Protein AF-A0AAV4ES01-F1 (afdb_monomer_lite)

Structure (mmCIF, N/CA/C/O backbone):
data_AF-A0AAV4ES01-F1
#
_entry.id   AF-A0AAV4ES01-F1
#
loop_
_atom_site.group_PDB
_atom_site.id
_atom_site.type_symbol
_atom_site.label_atom_id
_atom_site.label_alt_id
_atom_site.label_comp_id
_atom_site.label_asym_id
_atom_site.label_entity_id
_atom_site.label_seq_id
_atom_site.pdbx_PDB_ins_code
_atom_site.Cartn_x
_atom_site.Cartn_y
_atom_site.Cartn_z
_atom_site.occupancy
_atom_site.B_iso_or_equiv
_atom_site.auth_seq_id
_atom_site.auth_comp_id
_atom_site.auth_asym_id
_atom_site.auth_atom_id
_atom_site.pdbx_PDB_model_num
ATOM 1 N N . MET A 1 1 ? -6.093 -15.079 -36.296 1.00 62.03 1 MET A N 1
ATOM 2 C CA . MET A 1 1 ? -7.408 -15.510 -35.745 1.00 62.03 1 MET A CA 1
ATOM 3 C C . MET A 1 1 ? -8.114 -16.345 -36.802 1.00 62.03 1 MET A C 1
ATOM 5 O O . MET A 1 1 ? -8.112 -15.905 -37.942 1.00 62.03 1 MET A O 1
ATOM 9 N N . LYS A 1 2 ? -8.628 -17.545 -36.483 1.00 67.31 2 LYS A N 1
ATOM 10 C CA . LYS A 1 2 ? -9.155 -18.474 -37.509 1.00 67.31 2 LYS A CA 1
ATOM 11 C C . LYS A 1 2 ? -10.416 -17.960 -38.219 1.00 67.31 2 LYS A C 1
ATOM 13 O O . LYS A 1 2 ? -10.556 -18.224 -39.405 1.00 67.31 2 LYS A O 1
ATOM 18 N N . ASP A 1 3 ? -11.219 -17.145 -37.536 1.00 82.81 3 ASP A N 1
ATOM 19 C CA . ASP A 1 3 ? -12.545 -16.735 -38.026 1.00 82.81 3 ASP A CA 1
ATOM 20 C C . ASP A 1 3 ? -12.643 -15.243 -38.384 1.00 82.81 3 ASP A C 1
ATOM 22 O O . ASP A 1 3 ? -13.728 -14.729 -38.642 1.00 82.81 3 ASP A O 1
ATOM 26 N N . LYS A 1 4 ? -11.518 -14.514 -38.385 1.00 80.69 4 LYS A N 1
ATOM 27 C CA . LYS A 1 4 ? -11.492 -13.102 -38.796 1.00 80.69 4 LYS A CA 1
ATOM 28 C C . LYS A 1 4 ? -10.985 -12.967 -40.235 1.00 80.69 4 LYS A C 1
ATOM 30 O O . LYS A 1 4 ? -10.104 -13.731 -40.631 1.00 80.69 4 LYS A O 1
ATOM 35 N N . PRO A 1 5 ? -11.479 -11.969 -40.995 1.00 77.12 5 PRO A N 1
ATOM 36 C CA . PRO A 1 5 ? -11.095 -11.764 -42.395 1.00 77.12 5 PRO A CA 1
ATOM 37 C C . PRO A 1 5 ? -9.588 -11.523 -42.580 1.00 77.12 5 PRO A C 1
ATOM 39 O O . PRO A 1 5 ? -9.037 -11.831 -43.633 1.00 77.12 5 PRO A O 1
ATOM 42 N N . LEU A 1 6 ? -8.903 -11.029 -41.544 1.00 66.44 6 LEU A N 1
ATOM 43 C CA . LEU A 1 6 ? -7.455 -10.857 -41.521 1.00 66.44 6 LEU A CA 1
ATOM 44 C C . LEU A 1 6 ? -6.824 -11.884 -40.574 1.00 66.44 6 LEU A C 1
ATOM 46 O O . LEU A 1 6 ? -7.123 -11.933 -39.377 1.00 66.44 6 LEU A O 1
ATOM 50 N N . LYS A 1 7 ? -5.936 -12.724 -41.119 1.00 70.94 7 LYS A N 1
ATOM 51 C CA . LYS A 1 7 ? -5.256 -13.784 -40.355 1.00 70.94 7 LYS A CA 1
ATOM 52 C C . LYS A 1 7 ? -4.225 -13.226 -39.367 1.00 70.94 7 LYS A C 1
ATOM 54 O O . LYS A 1 7 ? -4.039 -13.835 -38.310 1.00 70.94 7 LYS A O 1
ATOM 59 N N . TRP A 1 8 ? -3.623 -12.082 -39.691 1.00 62.19 8 TRP A N 1
ATOM 60 C CA . TRP A 1 8 ? -2.566 -11.386 -38.953 1.00 62.19 8 TRP A CA 1
ATOM 61 C C . TRP A 1 8 ? -2.948 -9.910 -38.760 1.00 62.19 8 TRP A C 1
ATOM 63 O O . TRP A 1 8 ? -3.473 -9.282 -39.676 1.00 62.19 8 TRP A O 1
ATOM 73 N N . GLY A 1 9 ? -2.735 -9.378 -37.555 1.00 70.25 9 GLY A N 1
ATOM 74 C CA . GLY A 1 9 ? -3.080 -8.005 -37.180 1.00 70.25 9 GLY A CA 1
ATOM 75 C C . GLY A 1 9 ? -2.956 -7.771 -35.672 1.00 70.25 9 GLY A C 1
ATOM 76 O O . GLY A 1 9 ? -2.872 -8.729 -34.902 1.00 70.25 9 GLY A O 1
ATOM 77 N N . ILE A 1 10 ? -2.945 -6.501 -35.262 1.00 65.81 10 ILE A N 1
ATOM 78 C CA . ILE A 1 10 ? -2.906 -6.093 -33.851 1.00 65.81 10 ILE A C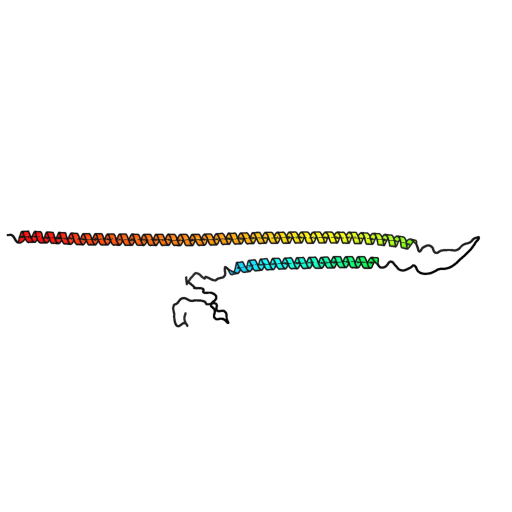A 1
ATOM 79 C C . ILE A 1 10 ? -4.288 -6.334 -33.239 1.00 65.81 10 ILE A C 1
ATOM 81 O O . ILE A 1 10 ? -5.309 -5.933 -33.803 1.00 65.81 10 ILE A O 1
ATOM 85 N N . LYS A 1 11 ? -4.333 -7.023 -32.097 1.00 69.69 11 LYS A N 1
ATOM 86 C CA . LYS A 1 11 ? -5.578 -7.265 -31.370 1.00 69.69 11 LYS A CA 1
ATOM 87 C C . LYS A 1 11 ? -5.785 -6.133 -30.370 1.00 69.69 11 LYS A C 1
ATOM 89 O O . LYS A 1 11 ? -5.078 -6.064 -29.373 1.00 69.69 11 LYS A O 1
ATOM 94 N N . LEU A 1 12 ? -6.746 -5.267 -30.665 1.00 66.81 12 LEU A N 1
ATOM 95 C CA . LEU A 1 12 ? -7.217 -4.236 -29.747 1.00 66.81 12 LEU A CA 1
ATOM 96 C C . LEU A 1 12 ? -8.379 -4.809 -28.933 1.00 66.81 12 LEU A C 1
ATOM 98 O O . LEU A 1 12 ? -9.282 -5.435 -29.501 1.00 66.81 12 LEU A O 1
ATOM 102 N N . TYR A 1 13 ? -8.323 -4.634 -27.618 1.00 64.19 13 TYR A N 1
ATOM 103 C CA . TYR A 1 13 ? -9.449 -4.886 -26.728 1.00 64.19 13 TYR A CA 1
ATOM 104 C C . TYR A 1 13 ? -10.047 -3.538 -26.353 1.00 64.19 13 TYR A C 1
ATOM 106 O O . TYR A 1 13 ? -9.329 -2.625 -25.959 1.00 64.19 13 TYR A O 1
ATOM 114 N N . GLU A 1 14 ? -11.355 -3.418 -26.537 1.00 67.44 14 GLU A N 1
ATOM 115 C CA . GLU A 1 14 ? -12.087 -2.176 -26.346 1.00 67.44 14 GLU A CA 1
ATOM 116 C C . GLU A 1 14 ? -13.116 -2.404 -25.240 1.00 67.44 14 GLU A C 1
ATOM 118 O O . GLU A 1 14 ? -14.002 -3.257 -25.362 1.00 67.44 14 GLU A O 1
ATOM 123 N N . LEU A 1 15 ? -12.966 -1.684 -24.129 1.00 65.25 15 LEU A N 1
ATOM 124 C CA . LEU A 1 15 ? -13.967 -1.641 -23.069 1.00 65.25 15 LEU A CA 1
ATOM 125 C C . LEU A 1 15 ? -15.010 -0.594 -23.454 1.00 65.25 15 LEU A C 1
ATOM 127 O O . LEU A 1 15 ? -14.849 0.602 -23.215 1.00 65.25 15 LEU A O 1
ATOM 131 N N . CYS A 1 16 ? -16.078 -1.069 -24.092 1.00 59.75 16 CYS A N 1
ATOM 132 C CA . CYS A 1 16 ? -17.230 -0.245 -24.429 1.00 59.75 16 CYS A CA 1
ATOM 133 C C . CYS A 1 16 ? -18.243 -0.253 -23.287 1.00 59.75 16 CYS A C 1
ATOM 135 O O . CYS A 1 16 ? -18.744 -1.302 -22.870 1.00 59.75 16 CYS A O 1
ATOM 137 N N . GLU A 1 17 ? -18.606 0.937 -22.820 1.00 62.41 17 GLU A N 1
ATOM 138 C CA . GLU A 1 17 ? -19.721 1.099 -21.901 1.00 62.41 17 GLU A CA 1
ATOM 139 C C . GLU A 1 17 ? -21.036 0.807 -22.649 1.00 62.41 17 GLU A C 1
ATOM 141 O O . GLU A 1 17 ? -21.348 1.422 -23.672 1.00 62.41 17 GLU A O 1
ATOM 146 N N . SER A 1 18 ? -21.809 -0.162 -22.143 1.00 66.56 18 SER A N 1
ATOM 147 C CA . SER A 1 18 ? -22.900 -0.856 -22.864 1.00 66.56 18 SER A CA 1
ATOM 148 C C . SER A 1 18 ? -24.004 0.014 -23.487 1.00 66.56 18 SER A C 1
ATOM 150 O O . SER A 1 18 ? -24.822 -0.499 -24.249 1.00 66.56 18 SER A O 1
ATOM 152 N N . LYS A 1 19 ? -24.064 1.310 -23.165 1.00 67.25 19 LYS A N 1
ATOM 153 C CA . LYS A 1 19 ? -25.119 2.227 -23.620 1.00 67.25 19 LYS A CA 1
ATOM 154 C C . LYS A 1 19 ? -24.626 3.404 -24.448 1.00 67.25 19 LYS A C 1
ATOM 156 O O . LYS A 1 19 ? -25.447 4.042 -25.097 1.00 67.25 19 LYS A O 1
ATOM 161 N N . SER A 1 20 ? -23.335 3.717 -24.414 1.00 71.38 20 SER A N 1
ATOM 162 C CA . SER A 1 20 ? -22.847 5.014 -24.886 1.00 71.38 20 SER A CA 1
ATOM 163 C C . SER A 1 20 ? -21.897 4.908 -26.081 1.00 71.38 20 SER A C 1
ATOM 165 O O . SER A 1 20 ? -21.658 5.902 -26.755 1.00 71.38 20 SER A O 1
ATOM 167 N N . SER A 1 21 ? -21.422 3.699 -26.413 1.00 62.38 21 SER A N 1
ATOM 168 C CA . SER A 1 21 ? -20.406 3.463 -27.458 1.00 62.38 21 SER A CA 1
ATOM 169 C C . SER A 1 21 ? -19.136 4.308 -27.285 1.00 62.38 21 SER A C 1
ATOM 171 O O . SER A 1 21 ? -18.322 4.379 -28.203 1.00 62.38 21 SER A O 1
ATOM 173 N N . TYR A 1 22 ? -18.954 4.954 -26.129 1.00 60.56 22 TYR A N 1
ATOM 174 C CA . TYR A 1 22 ? -17.715 5.636 -25.815 1.00 60.56 22 TYR A CA 1
ATOM 175 C C . TYR A 1 22 ? -16.684 4.600 -25.409 1.00 60.56 22 TYR A C 1
ATOM 177 O O . TYR A 1 22 ? -16.938 3.703 -24.599 1.00 60.56 22 TYR A O 1
ATOM 185 N N . VAL A 1 23 ? -15.514 4.761 -26.003 1.00 54.59 23 VAL A N 1
ATOM 186 C CA . VAL A 1 23 ? -14.342 3.9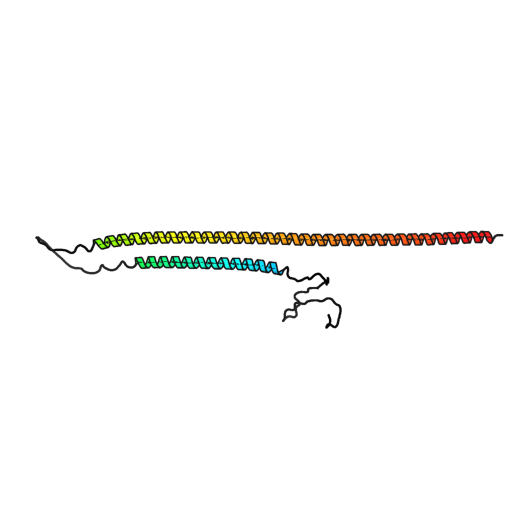65 -25.700 1.00 54.59 23 VAL A CA 1
ATOM 187 C C . VAL A 1 23 ? -13.652 4.625 -24.527 1.00 54.59 23 VAL A C 1
ATOM 189 O O . VAL A 1 23 ? -13.180 5.756 -24.639 1.00 54.59 23 VAL A O 1
ATOM 192 N N . VAL A 1 24 ? -13.664 3.947 -23.387 1.00 63.84 24 VAL A N 1
ATOM 193 C CA . VAL A 1 24 ? -13.134 4.510 -22.140 1.00 63.84 24 VAL A CA 1
ATOM 194 C C . VAL A 1 24 ? -11.625 4.297 -22.054 1.00 63.84 24 VAL A C 1
ATOM 196 O O . VAL A 1 24 ? -10.913 5.138 -21.514 1.00 63.84 24 VAL A O 1
ATOM 199 N N . GLU A 1 25 ? -11.125 3.202 -22.624 1.00 57.56 25 GLU A N 1
ATOM 200 C CA . GLU A 1 25 ? -9.730 2.806 -22.487 1.00 57.56 25 GLU A CA 1
ATOM 201 C C . GLU A 1 25 ? -9.289 1.928 -23.664 1.00 57.56 25 GLU A C 1
ATOM 203 O O . GLU A 1 25 ? -10.063 1.108 -24.168 1.00 57.56 25 GLU A O 1
ATOM 208 N N . PHE A 1 26 ? -8.041 2.116 -24.101 1.00 55.12 26 PHE A N 1
ATOM 209 C CA . PHE A 1 26 ? -7.416 1.341 -25.169 1.00 55.12 26 PHE A CA 1
ATOM 210 C C . PHE A 1 26 ? -6.205 0.600 -24.616 1.00 55.12 26 PHE A C 1
ATOM 212 O O . PHE A 1 26 ? -5.251 1.231 -24.167 1.00 55.12 26 PHE A O 1
ATOM 219 N N . GLU A 1 27 ? -6.201 -0.726 -24.737 1.00 51.53 27 GLU A N 1
ATOM 220 C CA . GLU A 1 27 ? -5.032 -1.538 -24.406 1.00 51.53 27 GLU A CA 1
ATOM 221 C C . GLU A 1 27 ? -4.499 -2.236 -25.666 1.00 51.53 27 GLU A C 1
ATOM 223 O O . GLU A 1 27 ? -5.207 -2.977 -26.360 1.00 51.53 27 GLU A O 1
ATOM 228 N N . VAL A 1 28 ? -3.233 -1.961 -25.996 1.00 54.94 28 VAL A N 1
ATOM 229 C CA . VAL A 1 28 ? -2.539 -2.532 -27.156 1.00 54.94 28 VAL A CA 1
ATOM 230 C C . VAL A 1 28 ? -1.703 -3.719 -26.686 1.00 54.94 28 VAL A C 1
ATOM 232 O O . VAL A 1 28 ? -0.653 -3.539 -26.076 1.00 54.94 28 VAL A O 1
ATOM 235 N N . MET A 1 29 ? -2.124 -4.946 -27.005 1.00 53.94 29 MET A N 1
ATOM 236 C CA . MET A 1 29 ? -1.290 -6.125 -26.747 1.00 53.94 29 MET A CA 1
ATOM 237 C C . MET A 1 29 ? -0.126 -6.188 -27.746 1.00 53.94 29 MET A C 1
ATOM 239 O O . MET A 1 29 ? -0.295 -6.626 -28.889 1.00 53.94 29 MET A O 1
ATOM 243 N N . ALA A 1 30 ? 1.070 -5.792 -27.311 1.00 55.94 30 ALA A N 1
ATOM 244 C CA . ALA A 1 30 ? 2.314 -6.138 -27.991 1.00 55.94 30 ALA A CA 1
ATOM 245 C C . ALA A 1 30 ? 2.677 -7.592 -27.639 1.00 55.94 30 ALA A C 1
ATOM 247 O O . ALA A 1 30 ? 2.928 -7.933 -26.488 1.00 55.94 30 ALA A O 1
ATOM 248 N N . HIS A 1 31 ? 2.618 -8.477 -28.631 1.00 46.91 31 HIS A N 1
ATOM 249 C CA . HIS A 1 31 ? 2.734 -9.919 -28.442 1.00 46.91 31 HIS A CA 1
ATOM 250 C C . HIS A 1 31 ? 4.211 -10.341 -28.355 1.00 46.91 31 HIS A C 1
ATOM 252 O O . HIS A 1 31 ? 4.838 -10.591 -29.381 1.00 46.91 31 HIS A O 1
ATOM 258 N N . GLU A 1 32 ? 4.754 -10.505 -27.148 1.00 54.28 32 GLU A N 1
ATOM 259 C CA . GLU A 1 32 ? 5.797 -11.514 -26.923 1.00 54.28 32 GLU A CA 1
ATOM 260 C C . GLU A 1 32 ? 5.095 -12.851 -26.628 1.00 54.28 32 GLU A C 1
ATOM 262 O O . GLU A 1 32 ? 4.261 -12.918 -25.728 1.00 54.28 32 GLU A O 1
ATOM 267 N N . PRO A 1 33 ? 5.338 -13.932 -27.393 1.00 53.38 33 PRO A N 1
ATOM 268 C CA . PRO A 1 33 ? 4.551 -15.165 -27.294 1.00 53.38 33 PRO A CA 1
ATOM 269 C C . PRO A 1 33 ? 4.728 -15.968 -25.997 1.00 53.38 33 PRO A C 1
ATOM 271 O O . PRO A 1 33 ? 4.029 -16.962 -25.831 1.00 53.38 33 PRO A O 1
ATOM 274 N N . ASN A 1 34 ? 5.593 -15.532 -25.076 1.00 56.59 34 ASN A N 1
ATOM 275 C CA . ASN A 1 34 ? 5.871 -16.232 -23.818 1.00 56.59 34 ASN A CA 1
ATOM 276 C C . ASN A 1 34 ? 5.737 -15.362 -22.558 1.00 56.59 34 ASN A C 1
ATOM 278 O O . ASN A 1 34 ? 5.958 -15.871 -21.462 1.00 56.59 34 ASN A O 1
ATOM 282 N N . VAL A 1 35 ? 5.367 -14.085 -22.681 1.00 51.66 35 VAL A N 1
ATOM 283 C CA . VAL A 1 35 ? 5.139 -13.221 -21.517 1.00 51.66 35 VAL A CA 1
ATOM 284 C C . VAL A 1 35 ? 3.635 -13.061 -21.355 1.00 51.66 35 VAL A C 1
ATOM 286 O O . VAL A 1 35 ? 2.980 -12.270 -22.030 1.00 51.66 35 VAL A O 1
ATOM 289 N N . SER A 1 36 ? 3.066 -13.913 -20.506 1.00 48.53 36 SER A N 1
ATOM 290 C CA . SER A 1 36 ? 1.678 -13.808 -20.070 1.00 48.53 36 SER A CA 1
ATOM 291 C C . SER A 1 36 ? 1.527 -12.535 -19.242 1.00 48.53 36 SER A C 1
ATOM 293 O O . SER A 1 36 ? 1.691 -12.565 -18.026 1.00 48.53 36 SER A O 1
ATOM 295 N N . ASN A 1 37 ? 1.200 -11.419 -19.893 1.00 49.78 37 ASN A N 1
ATOM 296 C CA . ASN A 1 37 ? 0.696 -10.224 -19.222 1.00 49.78 37 ASN A CA 1
ATOM 297 C C . ASN A 1 37 ? -0.740 -10.502 -18.766 1.00 49.78 37 ASN A C 1
ATOM 299 O O . ASN A 1 37 ? -1.711 -10.022 -19.346 1.00 49.78 37 ASN A O 1
ATOM 303 N N . THR A 1 38 ? -0.889 -11.361 -17.764 1.00 56.44 38 THR A N 1
ATOM 304 C CA . THR A 1 38 ? -2.113 -11.432 -16.974 1.00 56.44 38 THR A CA 1
ATOM 305 C C . THR A 1 38 ? -2.122 -10.207 -16.061 1.00 56.44 38 THR A C 1
ATOM 307 O O . THR A 1 38 ? -1.198 -10.070 -15.259 1.00 56.44 38 THR A O 1
ATOM 310 N N . PRO A 1 39 ? -3.122 -9.312 -16.151 1.00 51.53 39 PRO A N 1
ATOM 311 C CA . PRO A 1 39 ? -3.234 -8.118 -15.309 1.00 51.53 39 PRO A CA 1
ATOM 312 C C . PRO A 1 39 ? -3.666 -8.480 -13.875 1.00 51.53 39 PRO A C 1
ATOM 314 O O . PRO A 1 39 ? -4.667 -7.986 -13.358 1.00 51.53 39 PRO A O 1
ATOM 317 N N . GLU A 1 40 ? -2.946 -9.394 -13.225 1.00 52.97 40 GLU A N 1
ATOM 318 C CA . GLU A 1 40 ? -3.268 -9.865 -11.874 1.00 52.97 40 GLU A CA 1
ATOM 319 C C . GLU A 1 40 ? -2.535 -9.089 -10.770 1.00 52.97 40 GLU A C 1
ATOM 321 O O . GLU A 1 40 ? -2.988 -9.099 -9.627 1.00 52.97 40 GLU A O 1
ATOM 326 N N . GLU A 1 41 ? -1.470 -8.339 -11.073 1.00 49.75 41 GLU A N 1
ATOM 327 C CA . GLU A 1 41 ? -0.652 -7.731 -10.011 1.00 49.75 41 GLU A CA 1
ATOM 328 C C . GLU A 1 41 ? -1.176 -6.396 -9.457 1.00 49.75 41 GLU A C 1
ATOM 330 O O . GLU A 1 41 ? -0.887 -6.053 -8.309 1.00 49.75 41 GLU A O 1
ATOM 335 N N . THR A 1 42 ? -2.022 -5.655 -10.178 1.00 49.53 42 THR A N 1
ATOM 336 C CA . THR A 1 42 ? -2.595 -4.399 -9.648 1.00 49.53 42 THR A CA 1
ATOM 337 C C . THR A 1 42 ? -3.794 -4.629 -8.725 1.00 49.53 42 THR A C 1
ATOM 339 O O . THR A 1 42 ? -4.062 -3.813 -7.841 1.00 49.53 42 THR A O 1
ATOM 342 N N . LYS A 1 43 ? -4.475 -5.776 -8.835 1.00 53.47 43 LYS A N 1
ATOM 343 C CA . LYS A 1 43 ? -5.699 -6.067 -8.068 1.00 53.47 43 LYS A CA 1
ATOM 344 C C . LYS A 1 43 ? -5.442 -6.383 -6.589 1.00 53.47 43 LYS A C 1
ATOM 346 O O . LYS A 1 43 ? -6.321 -6.200 -5.747 1.00 53.47 43 LYS A O 1
ATOM 351 N N . VAL A 1 44 ? -4.230 -6.825 -6.249 1.00 55.31 44 VAL A N 1
ATOM 352 C CA . VAL A 1 44 ? -3.871 -7.229 -4.876 1.00 55.31 44 VAL A CA 1
ATOM 353 C C . VAL A 1 44 ? -3.771 -6.022 -3.933 1.00 55.31 44 VAL A C 1
ATOM 355 O O . VAL A 1 44 ? -4.093 -6.122 -2.744 1.00 55.31 44 VAL A O 1
ATOM 358 N N . ARG A 1 45 ? -3.390 -4.846 -4.448 1.00 57.22 45 ARG A N 1
ATOM 359 C CA . ARG A 1 45 ? -3.267 -3.634 -3.624 1.00 57.22 45 ARG A CA 1
ATOM 360 C C . ARG A 1 45 ? -4.607 -3.015 -3.259 1.00 57.22 45 ARG A C 1
ATOM 362 O O . ARG A 1 45 ? -4.794 -2.669 -2.095 1.00 57.22 45 ARG A O 1
ATOM 369 N N . GLU A 1 46 ? -5.563 -2.967 -4.185 1.00 63.97 46 GLU A N 1
ATOM 370 C CA . GLU A 1 46 ? -6.921 -2.519 -3.851 1.00 63.97 46 GLU A CA 1
ATOM 371 C C . GLU A 1 46 ? -7.583 -3.459 -2.841 1.00 63.97 46 GLU A C 1
ATOM 373 O O . GLU A 1 46 ? -8.167 -3.000 -1.859 1.00 63.97 46 GLU A O 1
ATOM 378 N N . GLY A 1 47 ? -7.407 -4.774 -3.010 1.00 72.25 47 GLY A N 1
ATOM 379 C CA . GLY A 1 47 ? -7.926 -5.764 -2.066 1.00 72.25 47 GLY A CA 1
ATOM 380 C C . GLY A 1 47 ? -7.392 -5.574 -0.644 1.00 72.25 47 GLY A C 1
ATOM 381 O O . GLY A 1 47 ? -8.145 -5.711 0.318 1.00 72.25 47 GLY A O 1
ATOM 382 N N . THR A 1 48 ? -6.121 -5.194 -0.501 1.00 75.38 48 THR A N 1
ATOM 383 C CA . THR A 1 48 ? -5.489 -4.999 0.813 1.00 75.38 48 THR A CA 1
ATOM 384 C C . THR A 1 48 ? -6.021 -3.749 1.510 1.00 75.38 48 THR A C 1
ATOM 386 O O . THR A 1 48 ? -6.374 -3.813 2.686 1.00 75.38 48 THR A O 1
ATOM 389 N N . VAL A 1 49 ? -6.156 -2.629 0.792 1.00 71.19 49 VAL A N 1
ATOM 390 C CA . VAL A 1 49 ? -6.721 -1.389 1.357 1.00 71.19 49 VAL A CA 1
ATOM 391 C C . VAL A 1 49 ? -8.180 -1.597 1.757 1.00 71.19 49 VAL A C 1
ATOM 393 O O . VAL A 1 49 ? -8.566 -1.230 2.866 1.00 71.19 49 VAL A O 1
ATOM 396 N N . VAL A 1 50 ? -8.980 -2.246 0.904 1.00 72.44 50 VAL A N 1
ATOM 397 C CA . VAL A 1 50 ? -10.380 -2.569 1.213 1.00 72.44 50 VAL A CA 1
ATOM 398 C C . VAL A 1 50 ? -10.467 -3.480 2.435 1.00 72.44 50 VAL A C 1
ATOM 400 O O . VAL A 1 50 ? -11.279 -3.228 3.321 1.00 72.44 50 VAL A O 1
ATOM 403 N N . LEU A 1 51 ? -9.608 -4.496 2.537 1.00 76.00 51 LEU A N 1
ATOM 404 C CA . LEU A 1 51 ? -9.596 -5.411 3.676 1.00 76.00 51 LEU A CA 1
ATOM 405 C C . LEU A 1 51 ? -9.215 -4.701 4.982 1.00 76.00 51 LEU A C 1
ATOM 407 O O . LEU A 1 51 ? -9.895 -4.889 5.989 1.00 76.00 51 LEU A O 1
ATOM 411 N N . VAL A 1 52 ? -8.200 -3.830 4.969 1.00 77.38 52 VAL A N 1
ATOM 412 C CA . VAL A 1 52 ? -7.836 -3.001 6.133 1.00 77.38 52 VAL A CA 1
ATOM 413 C C . VAL A 1 52 ? -9.003 -2.100 6.540 1.00 77.38 52 VAL A C 1
ATOM 415 O O . VAL A 1 52 ? -9.336 -2.018 7.721 1.00 77.38 52 VAL A O 1
ATOM 418 N N . LEU A 1 53 ? -9.675 -1.473 5.575 1.00 75.00 53 LEU A N 1
ATOM 419 C CA . LEU A 1 53 ? -10.805 -0.581 5.835 1.00 75.00 53 LEU A CA 1
ATOM 420 C C . LEU A 1 53 ? -12.001 -1.347 6.423 1.00 75.00 53 LEU A C 1
ATOM 422 O O . LEU A 1 53 ? -12.593 -0.903 7.406 1.00 75.00 53 LEU A O 1
ATOM 426 N N . VAL A 1 54 ? -12.302 -2.540 5.901 1.00 78.75 54 VAL A N 1
ATOM 427 C CA . VAL A 1 54 ? -13.329 -3.442 6.448 1.00 78.75 54 VAL A CA 1
ATOM 428 C C . VAL A 1 54 ? -12.995 -3.857 7.882 1.00 78.75 54 VAL A C 1
ATOM 430 O O . VAL A 1 54 ? -13.878 -3.828 8.741 1.00 78.75 54 VAL A O 1
ATOM 433 N N . ILE A 1 55 ? -11.733 -4.192 8.171 1.00 79.81 55 ILE A N 1
ATOM 434 C CA . ILE A 1 55 ? -11.290 -4.536 9.531 1.00 79.81 55 ILE A CA 1
ATOM 435 C C . ILE A 1 55 ? -11.492 -3.350 10.476 1.00 79.81 55 ILE A C 1
ATOM 437 O O . ILE A 1 55 ? -12.040 -3.528 11.564 1.00 79.81 55 ILE A O 1
ATOM 441 N N . ILE A 1 56 ? -11.113 -2.138 10.064 1.00 80.38 56 ILE A N 1
ATOM 442 C CA . ILE A 1 56 ? -11.299 -0.927 10.875 1.00 80.38 56 ILE A CA 1
ATOM 443 C C . ILE A 1 56 ? -12.785 -0.705 11.178 1.00 80.38 56 ILE A C 1
ATOM 445 O O . ILE A 1 56 ? -13.145 -0.495 12.337 1.00 80.38 56 ILE A O 1
ATOM 449 N N . VAL A 1 57 ? -13.662 -0.800 10.173 1.00 77.19 57 VAL A N 1
ATOM 450 C CA . VAL A 1 57 ? -15.115 -0.643 10.361 1.00 77.19 57 VAL A CA 1
ATOM 451 C C . VAL A 1 57 ? -15.656 -1.685 11.340 1.00 77.19 57 VAL A C 1
ATOM 453 O O . VAL A 1 57 ? -16.419 -1.338 12.240 1.00 77.19 57 VAL A O 1
ATOM 456 N N . LEU A 1 58 ? -15.233 -2.945 11.218 1.00 82.44 58 LEU A N 1
ATOM 457 C CA . LEU A 1 58 ? -15.670 -4.017 12.111 1.00 82.44 58 LEU A CA 1
ATOM 458 C C . LEU A 1 58 ? -15.239 -3.764 13.562 1.00 82.44 58 LEU A C 1
ATOM 460 O O . LEU A 1 58 ? -16.057 -3.910 14.469 1.00 82.44 58 LEU A O 1
ATOM 464 N N . VAL A 1 59 ? -13.999 -3.318 13.785 1.00 80.19 59 VAL A N 1
ATOM 465 C CA . VAL A 1 59 ? -13.508 -2.945 15.124 1.00 80.19 59 VAL A CA 1
ATOM 466 C C . VAL A 1 59 ? -14.345 -1.808 15.712 1.00 80.19 59 VAL A C 1
ATOM 468 O O . VAL A 1 59 ? -14.770 -1.897 16.862 1.00 80.19 59 VAL A O 1
ATOM 471 N N . VAL A 1 60 ? -14.650 -0.772 14.925 1.00 78.44 60 VAL A N 1
ATOM 472 C CA . VAL A 1 60 ? -15.493 0.349 15.375 1.00 78.44 60 VAL A CA 1
ATOM 473 C C . VAL A 1 60 ? -16.895 -0.128 15.759 1.00 78.44 60 VAL A C 1
ATOM 475 O O . VAL A 1 60 ? -17.402 0.262 16.810 1.00 78.44 60 VAL A O 1
ATOM 478 N N . VAL A 1 61 ? -17.516 -1.001 14.960 1.00 79.62 61 VAL A N 1
ATOM 479 C CA . VAL A 1 61 ? -18.846 -1.556 15.266 1.00 79.62 61 VAL A CA 1
ATOM 480 C C . VAL A 1 61 ? -18.829 -2.338 16.579 1.00 79.62 61 VAL A C 1
ATOM 482 O O . VAL A 1 61 ? -19.717 -2.143 17.408 1.00 79.62 61 VAL A O 1
ATOM 485 N N . VAL A 1 62 ? -17.817 -3.181 16.805 1.00 80.50 62 VAL A N 1
ATOM 486 C CA . VAL A 1 62 ? -17.684 -3.950 18.054 1.00 80.50 62 VAL A CA 1
ATOM 487 C C . VAL A 1 62 ? -17.590 -3.016 19.261 1.00 80.50 62 VAL A C 1
ATOM 489 O O . VAL A 1 62 ? -18.321 -3.207 20.230 1.00 80.50 62 VAL A O 1
ATOM 492 N N . VAL A 1 63 ? -16.772 -1.966 19.176 1.00 80.31 63 VAL A N 1
ATOM 493 C CA . VAL A 1 63 ? -16.614 -0.968 20.249 1.00 80.31 63 VAL A CA 1
ATOM 494 C C . VAL A 1 63 ? -17.942 -0.266 20.543 1.00 80.31 63 VAL A C 1
ATOM 496 O O . VAL A 1 63 ? -18.346 -0.154 21.699 1.00 80.31 63 VAL A O 1
ATOM 499 N N . VAL A 1 64 ? -18.684 0.147 19.509 1.00 78.69 64 VAL A N 1
ATOM 500 C CA . VAL A 1 64 ? -20.013 0.761 19.687 1.00 78.69 64 VAL A CA 1
ATOM 501 C C . VAL A 1 64 ? -20.969 -0.194 20.405 1.00 78.69 64 VAL A C 1
ATOM 503 O O . VAL A 1 64 ? -21.669 0.223 21.328 1.00 78.69 64 VAL A O 1
ATOM 506 N N . VAL A 1 65 ? -20.980 -1.478 20.036 1.00 81.81 65 VAL A N 1
ATOM 507 C CA . VAL A 1 65 ? -21.825 -2.489 20.693 1.00 81.81 65 VAL A CA 1
ATOM 508 C C . VAL A 1 65 ? -21.449 -2.652 22.168 1.00 81.81 65 VAL A C 1
ATOM 510 O O . VAL A 1 65 ? -22.343 -2.656 23.016 1.00 81.81 65 VAL A O 1
ATOM 513 N N . VAL A 1 66 ? -20.156 -2.729 22.500 1.00 81.31 66 VAL A N 1
ATOM 514 C CA . VAL A 1 66 ? -19.687 -2.833 23.894 1.00 81.31 66 VAL A CA 1
ATOM 515 C C . VAL A 1 66 ? -20.144 -1.624 24.710 1.00 81.31 66 VAL A C 1
ATOM 517 O O . VAL A 1 66 ? -20.721 -1.794 25.787 1.00 81.31 66 VAL A O 1
ATOM 520 N N . VAL A 1 67 ? -19.982 -0.409 24.178 1.00 80.94 67 VAL A N 1
ATOM 521 C CA . VAL A 1 67 ? -20.431 0.827 24.838 1.00 80.94 67 VAL A CA 1
ATOM 522 C C . VAL A 1 67 ? -21.943 0.813 25.081 1.00 80.94 67 VAL A C 1
ATOM 524 O O . VAL A 1 67 ? -22.390 1.150 26.178 1.00 80.94 67 VAL A O 1
ATOM 527 N N . VAL A 1 68 ? -22.749 0.380 24.107 1.00 82.06 68 VAL A N 1
ATOM 528 C CA . VAL A 1 68 ? -24.212 0.285 24.269 1.00 82.06 68 VAL A CA 1
ATOM 529 C C . VAL A 1 68 ? -24.584 -0.704 25.375 1.00 82.06 68 VAL A C 1
ATOM 531 O O . VAL A 1 68 ? -25.394 -0.371 26.242 1.00 82.06 68 VAL A O 1
ATOM 534 N N . VAL A 1 69 ? -23.976 -1.894 25.396 1.00 82.00 69 VAL A N 1
ATOM 535 C CA . VAL A 1 69 ? -24.231 -2.909 26.435 1.00 82.00 69 VAL A CA 1
ATOM 536 C C . VAL A 1 69 ? -23.892 -2.361 27.819 1.00 82.00 69 VAL A C 1
ATOM 538 O O . VAL A 1 69 ? -24.684 -2.486 28.753 1.00 82.00 69 VAL A O 1
ATOM 541 N N . VAL A 1 70 ? -22.751 -1.688 27.945 1.00 81.31 70 VAL A N 1
ATOM 542 C CA . VAL A 1 70 ? -22.319 -1.022 29.177 1.00 81.31 70 VAL A CA 1
ATOM 543 C C . VAL A 1 70 ? -23.351 0.002 29.658 1.00 81.31 70 VAL A C 1
ATOM 545 O O . VAL A 1 70 ? -23.733 -0.015 30.830 1.00 81.31 70 VAL A O 1
ATOM 548 N N . VAL A 1 71 ? -23.840 0.870 28.767 1.00 82.38 71 VAL A N 1
ATOM 549 C CA . VAL A 1 71 ? -24.854 1.881 29.109 1.00 82.38 71 VAL A CA 1
ATOM 550 C C . VAL A 1 71 ? -26.137 1.212 29.603 1.00 82.38 71 VAL A C 1
ATOM 552 O O . VAL A 1 71 ? -26.680 1.622 30.629 1.00 82.38 71 VAL A O 1
ATOM 555 N N . VAL A 1 72 ? -26.591 0.145 28.940 1.00 84.56 72 VAL A N 1
ATOM 556 C CA . VAL A 1 72 ? -27.777 -0.621 29.362 1.00 84.56 72 VAL A CA 1
ATOM 557 C C . VAL A 1 72 ? -27.594 -1.205 30.766 1.00 84.56 72 VAL A C 1
ATOM 559 O O . VAL A 1 72 ? -28.495 -1.087 31.598 1.00 84.56 72 VAL A O 1
ATOM 562 N N . VAL A 1 73 ? -26.426 -1.781 31.067 1.00 82.69 73 VAL A N 1
ATOM 563 C CA . VAL A 1 73 ? -26.114 -2.329 32.400 1.00 82.69 73 VAL A CA 1
ATOM 564 C C . VAL A 1 73 ? -26.169 -1.234 33.466 1.00 82.69 73 VAL A C 1
ATOM 566 O O . VAL A 1 73 ? -26.791 -1.426 34.511 1.00 82.69 73 VAL A O 1
ATOM 569 N N . VAL A 1 74 ? -25.579 -0.064 33.201 1.00 81.56 74 VAL A N 1
ATOM 570 C CA . VAL A 1 74 ? -25.616 1.077 34.131 1.00 81.56 74 VAL A CA 1
ATOM 571 C C . VAL A 1 74 ? -27.054 1.541 34.371 1.00 81.56 74 VAL A C 1
ATOM 573 O O . VAL A 1 74 ? -27.449 1.720 35.525 1.00 81.56 74 VAL A O 1
ATOM 576 N N . VAL A 1 75 ? -27.867 1.676 33.318 1.00 84.31 75 VAL A N 1
ATOM 577 C CA . VAL A 1 75 ? -29.284 2.061 33.437 1.00 84.31 75 VAL A CA 1
ATOM 578 C C . VAL A 1 75 ? -30.060 1.048 34.280 1.00 84.31 75 VAL A C 1
ATOM 580 O O . VAL A 1 75 ? -30.799 1.446 35.181 1.00 84.31 75 VAL A O 1
ATOM 583 N N . LEU A 1 76 ? -29.862 -0.255 34.057 1.00 84.38 76 LEU A N 1
ATOM 584 C CA . LEU A 1 76 ? -30.505 -1.304 34.855 1.00 84.38 76 LEU A CA 1
ATOM 585 C C . LEU A 1 76 ? -30.130 -1.204 36.338 1.00 84.38 76 LEU A C 1
ATOM 587 O O . LEU A 1 76 ? -31.015 -1.270 37.194 1.00 84.38 76 LEU A O 1
ATOM 591 N N . VAL A 1 77 ? -28.850 -0.984 36.654 1.00 81.00 77 VAL A N 1
ATOM 592 C CA . VAL A 1 77 ? -28.390 -0.793 38.040 1.00 81.00 77 VAL A CA 1
ATOM 593 C C . VAL A 1 77 ? -29.074 0.421 38.673 1.00 81.00 77 VAL A C 1
ATOM 595 O O . VAL A 1 77 ? -29.589 0.317 39.787 1.00 81.00 77 VAL A O 1
ATOM 598 N N . VAL A 1 78 ? -29.153 1.549 37.963 1.00 80.44 78 VAL A N 1
ATOM 599 C CA . VAL A 1 78 ? -29.828 2.762 38.456 1.00 80.44 78 VAL A CA 1
ATOM 600 C C . VAL A 1 78 ? -31.312 2.501 38.723 1.00 80.44 78 VAL A C 1
ATOM 602 O O . VAL A 1 78 ? -31.807 2.841 39.797 1.00 80.44 78 VAL A O 1
ATOM 605 N N . VAL A 1 79 ? -32.024 1.846 37.802 1.00 83.06 79 VAL A N 1
ATOM 606 C CA . VAL A 1 79 ? -33.454 1.524 37.964 1.00 83.06 79 VAL A CA 1
ATOM 607 C C . VAL A 1 79 ? -33.693 0.637 39.190 1.00 83.06 79 VAL A C 1
ATOM 609 O O . VAL A 1 79 ? -34.625 0.886 39.961 1.00 83.06 79 VAL A O 1
ATOM 612 N N . VAL A 1 80 ? -32.843 -0.371 39.410 1.00 80.56 80 VAL A N 1
ATOM 613 C CA . VAL A 1 80 ? -32.922 -1.257 40.584 1.00 80.56 80 VAL A CA 1
ATOM 614 C C . VAL A 1 80 ? -32.707 -0.474 41.881 1.00 80.56 80 VAL A C 1
ATOM 616 O O . VAL A 1 80 ? -33.448 -0.665 42.850 1.00 80.56 80 VAL A O 1
ATOM 619 N N . VAL A 1 81 ? -31.745 0.453 41.899 1.00 78.81 81 VAL A N 1
ATOM 620 C CA . VAL A 1 81 ? -31.480 1.313 43.062 1.00 78.81 81 VAL A CA 1
ATOM 621 C C . VAL A 1 81 ? -32.671 2.232 43.356 1.00 78.81 81 VAL A C 1
ATOM 623 O O . VAL A 1 81 ? -33.089 2.324 44.510 1.00 78.81 81 VAL A O 1
ATOM 626 N N . VAL A 1 82 ? -33.271 2.852 42.334 1.00 81.00 82 VAL A N 1
ATOM 627 C CA . VAL A 1 82 ? -34.403 3.789 42.493 1.00 81.00 82 VAL A CA 1
ATOM 628 C C . VAL A 1 82 ? -35.681 3.091 42.968 1.00 81.00 82 VAL A C 1
ATOM 630 O O . VAL A 1 82 ? -36.387 3.610 43.836 1.00 81.00 82 VAL A O 1
ATOM 633 N N . LYS A 1 83 ? -35.993 1.894 42.455 1.00 79.81 83 LYS A N 1
ATOM 634 C CA . LYS A 1 83 ? -37.154 1.126 42.946 1.00 79.81 83 LYS A CA 1
ATOM 635 C C . LYS A 1 83 ? -36.979 0.654 44.389 1.00 79.81 83 LYS A C 1
ATOM 637 O O . LYS A 1 83 ? -37.956 0.514 45.122 1.00 79.81 83 LYS A O 1
ATOM 642 N N . SER A 1 84 ? -35.740 0.437 44.819 1.00 72.00 84 SER A N 1
ATOM 643 C CA . SER A 1 84 ? -35.450 -0.014 46.182 1.00 72.00 84 SER A CA 1
ATOM 644 C C . SER A 1 84 ? -35.649 1.088 47.233 1.00 72.00 84 SER A C 1
ATOM 646 O O . SER A 1 84 ? -35.902 0.777 48.397 1.00 72.00 84 SER A O 1
ATOM 648 N N . SER A 1 85 ? -35.578 2.368 46.852 1.00 68.81 85 SER A N 1
ATOM 649 C CA . SER A 1 85 ? -35.728 3.515 47.763 1.00 68.81 85 SER A CA 1
ATOM 650 C C . SER A 1 85 ? -37.170 4.019 47.926 1.00 68.81 85 SER A C 1
ATOM 652 O O . SER A 1 85 ? -37.458 4.716 48.899 1.00 68.81 85 SER A O 1
ATOM 654 N N . SER A 1 86 ? -38.101 3.640 47.047 1.00 65.50 86 SER A N 1
ATOM 655 C CA . SER A 1 86 ? -39.474 4.179 47.023 1.00 65.50 86 SER A CA 1
ATOM 656 C C . SER A 1 86 ? -40.476 3.461 47.948 1.00 65.50 86 SER A C 1
ATOM 658 O O . SER A 1 86 ? -41.614 3.898 48.081 1.00 65.50 86 SER A O 1
ATOM 660 N N . SER A 1 87 ? -40.084 2.390 48.645 1.00 59.41 87 SER A N 1
ATOM 661 C CA . SER A 1 87 ? -41.007 1.529 49.412 1.00 59.41 87 SER A CA 1
ATOM 662 C C . SER A 1 87 ? -41.110 1.826 50.923 1.00 59.41 87 SER A C 1
ATOM 664 O O . SER A 1 87 ? -41.590 0.984 51.677 1.00 59.41 87 SER A O 1
ATOM 666 N N . SER A 1 88 ? -40.686 3.003 51.406 1.00 56.19 88 SER A N 1
ATOM 667 C CA . SER A 1 88 ? -40.656 3.314 52.859 1.00 56.19 88 SER A CA 1
ATOM 668 C C . SER A 1 88 ? -41.594 4.419 53.365 1.00 56.19 88 SER A C 1
ATOM 670 O O . SER A 1 88 ? -41.548 4.738 54.551 1.00 56.19 88 SER A O 1
ATOM 672 N N . SER A 1 89 ? -42.474 4.981 52.538 1.00 51.78 89 SER A N 1
ATOM 673 C CA . SER A 1 89 ? -43.397 6.049 52.954 1.00 51.78 89 SER A CA 1
ATOM 674 C C . SER A 1 89 ? -44.856 5.590 52.943 1.00 51.78 89 SER A C 1
ATOM 676 O O . SER A 1 89 ? -45.620 5.949 52.054 1.00 51.78 89 SER A O 1
ATOM 678 N N . SER A 1 90 ? -45.260 4.780 53.920 1.00 49.94 90 SER A N 1
ATOM 679 C CA . SER A 1 90 ? -46.683 4.585 54.238 1.00 49.94 90 SER A CA 1
ATOM 680 C C . SER A 1 90 ? -46.869 4.023 55.648 1.00 49.94 90 SER A C 1
ATOM 682 O O . SER A 1 90 ? -46.868 2.816 55.836 1.00 49.94 90 SER A O 1
ATOM 684 N N . SER A 1 91 ? -47.021 4.915 56.637 1.00 48.84 91 SER A N 1
ATOM 685 C CA . SER A 1 91 ? -47.930 4.736 57.790 1.00 48.84 91 SER A CA 1
ATOM 686 C C . SER A 1 91 ? -47.738 5.859 58.820 1.00 48.84 91 SER A C 1
ATOM 688 O O . SER A 1 91 ? -47.018 5.703 59.806 1.00 48.84 91 SER A O 1
ATOM 690 N N . SER A 1 92 ? -48.393 6.999 58.609 1.00 50.16 92 SER A N 1
ATOM 691 C CA . SER A 1 92 ? -48.664 7.962 59.682 1.00 50.16 92 SER A CA 1
ATOM 692 C C . SER A 1 92 ? -49.885 8.793 59.310 1.00 50.16 92 SER A C 1
ATOM 694 O O . SER A 1 92 ? -49.766 9.870 58.727 1.00 50.16 92 SER A O 1
ATOM 696 N N . SER A 1 93 ? -51.076 8.268 59.589 1.00 50.44 93 SER A N 1
ATOM 697 C CA . SER A 1 93 ? -52.320 9.040 59.523 1.00 50.44 93 SER A CA 1
ATOM 698 C C . SER A 1 93 ? -53.368 8.414 60.446 1.00 50.44 93 SER A C 1
ATOM 700 O O . SER A 1 93 ? -53.691 7.242 60.285 1.00 50.44 93 SER A O 1
ATOM 702 N N . GLY A 1 94 ? -53.890 9.216 61.379 1.00 44.47 94 GLY A N 1
ATOM 703 C CA . GLY A 1 94 ? -54.987 8.883 62.299 1.00 44.47 94 GLY A CA 1
ATOM 704 C C . GLY A 1 94 ? -54.473 8.475 63.687 1.00 44.47 94 GLY A C 1
ATOM 705 O O . GLY A 1 94 ? -53.755 7.494 63.794 1.00 44.47 94 GLY A O 1
ATOM 706 N N . SER A 1 95 ? -54.737 9.180 64.790 1.00 41.69 95 SER A N 1
ATOM 707 C CA . SER A 1 95 ? -55.956 9.931 65.095 1.00 41.69 95 SER A CA 1
ATOM 708 C C . SER A 1 95 ? -55.715 11.044 66.119 1.00 41.69 95 SER A C 1
ATOM 710 O O . SER A 1 95 ? -55.010 10.882 67.112 1.00 41.69 95 SER A O 1
ATOM 712 N N . SER A 1 96 ? -56.366 12.168 65.854 1.00 51.97 96 SER A N 1
ATOM 713 C CA . SER A 1 96 ? -56.699 13.276 66.744 1.00 51.97 96 SER A CA 1
ATOM 714 C C . SER A 1 96 ? -57.571 12.803 67.917 1.00 51.97 96 SER A C 1
ATOM 716 O O . SER A 1 96 ? -58.447 11.973 67.688 1.00 51.97 96 SER A O 1
ATOM 718 N N . SER A 1 97 ? -57.407 13.377 69.122 1.00 43.72 97 SER A N 1
ATOM 719 C CA . SER A 1 97 ? -58.453 14.123 69.871 1.00 43.72 97 SER A CA 1
ATOM 720 C C . SER A 1 97 ? -58.237 14.215 71.408 1.00 43.72 97 SER A C 1
ATOM 722 O O . SER A 1 97 ? -58.061 13.226 72.105 1.00 43.72 97 SER A O 1
ATOM 724 N N . SER A 1 98 ? -58.296 15.468 71.894 1.00 45.78 98 SER A N 1
ATOM 725 C CA . SER A 1 98 ? -58.966 15.971 73.117 1.00 45.78 98 SER A CA 1
ATOM 726 C C . SER A 1 98 ? -58.534 15.590 74.561 1.00 45.78 98 SER A C 1
ATOM 728 O O . SER A 1 98 ? -58.814 14.514 75.068 1.00 45.78 98 SER A O 1
ATOM 730 N N . SER A 1 99 ? -58.040 16.633 75.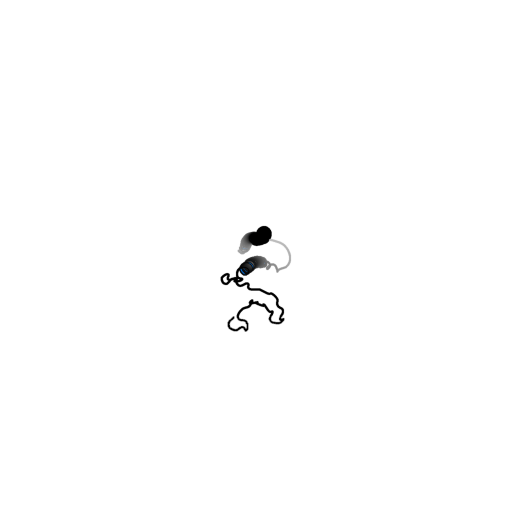257 1.00 46.84 99 SER A N 1
ATOM 731 C CA . SER A 1 99 ? -58.476 17.180 76.569 1.00 46.84 99 SER A CA 1
ATOM 732 C C . SER A 1 99 ? -58.240 16.467 77.926 1.00 46.84 99 SER A C 1
ATOM 734 O O . SER A 1 99 ? -58.811 15.431 78.230 1.00 46.84 99 SER A O 1
ATOM 736 N N . SER A 1 100 ? -57.600 17.249 78.820 1.00 47.16 100 SER A N 1
ATOM 737 C CA . SER A 1 100 ? -57.888 17.494 80.258 1.00 47.16 100 SER A CA 1
ATOM 738 C C . SER A 1 100 ? -57.533 16.497 81.390 1.00 47.16 100 SER A C 1
ATOM 740 O O . SER A 1 100 ? -58.093 15.421 81.493 1.00 47.16 100 SER A O 1
ATOM 742 N N . ARG A 1 101 ? -56.763 17.053 82.354 1.00 48.03 101 ARG A N 1
ATOM 743 C CA . ARG A 1 101 ? -56.847 16.992 83.843 1.00 48.03 101 ARG A CA 1
ATOM 744 C C . ARG A 1 101 ? -56.555 15.680 84.624 1.00 48.03 101 ARG A C 1
ATOM 746 O O . ARG A 1 101 ? -57.317 14.736 84.575 1.00 48.03 101 ARG A O 1
ATOM 753 N N . ARG A 1 102 ? -55.560 15.819 85.527 1.00 47.88 102 ARG A N 1
ATOM 754 C CA . ARG A 1 102 ? -55.465 15.409 86.960 1.00 47.88 102 ARG A CA 1
ATOM 755 C C . ARG A 1 102 ? -55.594 13.922 87.401 1.00 47.88 102 ARG A C 1
ATOM 757 O O . ARG A 1 102 ? -56.642 13.315 87.270 1.00 47.88 102 ARG A O 1
ATOM 764 N N . SER A 1 103 ? -54.563 13.518 88.166 1.00 44.66 103 SER A N 1
ATOM 765 C CA . SER A 1 103 ? -54.566 12.690 89.400 1.00 44.66 103 SER A CA 1
ATOM 766 C C . SER A 1 103 ? -54.540 11.145 89.353 1.00 44.66 103 SER A C 1
ATOM 768 O O . SER A 1 103 ? -55.501 10.503 88.964 1.00 44.66 103 SER A O 1
ATOM 770 N N . SER A 1 104 ? -53.459 10.617 89.960 1.00 46.94 104 SER A N 1
ATOM 771 C CA . SER A 1 104 ? -53.332 9.470 90.895 1.00 46.94 104 SER A CA 1
ATOM 772 C C . SER A 1 104 ? -53.664 8.007 90.520 1.00 46.94 104 SER A C 1
ATOM 774 O O . SER A 1 104 ? -54.758 7.667 90.091 1.00 46.94 104 SER A O 1
ATOM 776 N N . SER A 1 105 ? -52.709 7.159 90.949 1.00 43.78 105 SER A N 1
ATOM 777 C CA . SER A 1 105 ? -52.792 5.784 91.493 1.00 43.78 105 SER A CA 1
ATOM 778 C C . SER A 1 105 ? -52.965 4.554 90.575 1.00 43.78 105 SER A C 1
ATOM 780 O O . SER A 1 105 ? -54.037 4.273 90.063 1.00 43.78 105 SER A O 1
ATOM 782 N N . SER A 1 106 ? -51.875 3.764 90.566 1.00 45.75 106 SER A N 1
ATOM 783 C CA . SER A 1 106 ? -51.751 2.299 90.737 1.00 45.75 106 SER A CA 1
ATOM 784 C C . SER A 1 106 ? -52.352 1.282 89.746 1.00 45.75 106 SER A C 1
ATOM 786 O O . SER A 1 106 ? -53.548 1.248 89.490 1.00 45.75 106 SER A O 1
ATOM 788 N N . SER A 1 107 ? -51.490 0.285 89.474 1.00 39.09 107 SER A N 1
ATOM 789 C CA . SER A 1 107 ? -51.732 -1.144 89.161 1.00 39.09 107 SER A CA 1
ATOM 790 C C . SER A 1 107 ? -51.762 -1.595 87.691 1.00 39.09 107 SER A C 1
ATOM 792 O O . SER A 1 107 ? -52.731 -1.402 86.972 1.00 39.09 107 SER A O 1
ATOM 794 N N . SER A 1 108 ? -50.685 -2.313 87.333 1.00 44.47 108 SER A N 1
ATOM 795 C CA . SER A 1 108 ? -50.637 -3.603 86.610 1.00 44.47 108 SER A CA 1
ATOM 796 C C . SER A 1 108 ? -51.479 -3.823 85.345 1.00 44.47 108 SER A C 1
ATOM 798 O O . SER A 1 108 ? -52.677 -4.065 85.437 1.00 44.47 108 SER A O 1
ATOM 800 N N . SER A 1 109 ? -50.803 -3.942 84.191 1.00 35.53 109 SER A N 1
ATOM 801 C CA . SER A 1 109 ? -50.899 -5.062 83.216 1.00 35.53 109 SER A CA 1
ATOM 802 C C . SER A 1 109 ? -49.998 -4.766 81.996 1.00 35.53 109 SER A C 1
ATOM 804 O O . SER A 1 109 ? -50.046 -3.689 81.418 1.00 35.53 109 SER A O 1
ATOM 806 N N . SER A 1 110 ? -48.935 -5.544 81.779 1.00 38.81 110 SER A N 1
ATOM 807 C CA . SER A 1 110 ? -48.860 -6.712 80.877 1.00 38.81 110 SER A CA 1
ATOM 808 C C . SER A 1 110 ? -48.667 -6.370 79.389 1.00 38.81 110 SER A C 1
ATOM 810 O O . SER A 1 110 ? -49.613 -6.095 78.663 1.00 38.81 110 SER A O 1
ATOM 812 N N . SER A 1 111 ? -47.414 -6.539 78.947 1.00 42.78 111 SER A N 1
ATOM 813 C CA . SER A 1 111 ? -47.008 -7.141 77.661 1.00 42.78 111 SER A CA 1
ATOM 814 C C . SER A 1 111 ? -47.505 -6.532 76.340 1.00 42.78 111 SER A C 1
ATOM 816 O O . SER A 1 111 ? -48.430 -7.063 75.737 1.00 42.78 111 SER A O 1
ATOM 818 N N . SER A 1 112 ? -46.767 -5.559 75.785 1.00 41.69 112 SER A N 1
ATOM 819 C CA . SER A 1 112 ? -46.772 -5.291 74.327 1.00 41.69 112 SER A CA 1
ATOM 820 C C . SER A 1 112 ? -45.672 -4.312 73.869 1.00 41.69 112 SER A C 1
ATOM 822 O O . SER A 1 112 ? -45.957 -3.316 73.211 1.00 41.69 112 SER A O 1
ATOM 824 N N . SER A 1 113 ? -44.398 -4.573 74.191 1.00 45.69 113 SER A N 1
ATOM 825 C CA . SER A 1 113 ? -43.286 -3.646 73.855 1.00 45.69 113 SER A CA 1
ATOM 826 C C . SER A 1 113 ? -42.271 -4.195 72.842 1.00 45.69 113 SER A C 1
ATOM 828 O O . SER A 1 113 ? -41.291 -3.530 72.512 1.00 45.69 113 SER A O 1
ATOM 830 N N . SER A 1 114 ? -42.480 -5.402 72.316 1.00 51.09 114 SER A N 1
ATOM 831 C CA . SER A 1 114 ? -41.469 -6.136 71.533 1.00 51.09 114 SER A CA 1
ATOM 832 C C . SER A 1 114 ? -41.347 -5.699 70.063 1.00 51.09 114 SER A C 1
ATOM 834 O O . SER A 1 114 ? -40.496 -6.209 69.331 1.00 51.09 114 SER A O 1
ATOM 836 N N . SER A 1 115 ? -42.192 -4.774 69.601 1.00 53.53 115 SER A N 1
ATOM 837 C CA . SER A 1 115 ? -42.328 -4.442 68.174 1.00 53.53 115 SER A CA 1
ATOM 838 C C . SER A 1 115 ? -41.325 -3.389 67.678 1.00 53.53 115 SER A C 1
ATOM 840 O O . SER A 1 115 ? -41.007 -3.361 66.490 1.00 53.53 115 SER A O 1
ATOM 842 N N . SER A 1 116 ? -40.765 -2.553 68.562 1.00 57.84 116 SER A N 1
ATOM 843 C CA . SER A 1 116 ? -39.891 -1.434 68.154 1.00 57.84 116 SER A CA 1
ATOM 844 C C . SER A 1 116 ? -38.445 -1.837 67.843 1.00 57.84 116 SER A C 1
ATOM 846 O O . SER A 1 116 ? -37.812 -1.229 66.978 1.00 57.84 116 SER A O 1
ATOM 848 N N . SER A 1 117 ? -37.914 -2.891 68.469 1.00 61.91 117 SER A N 1
ATOM 849 C CA . SER A 1 117 ? -36.505 -3.286 68.295 1.00 61.91 117 SER A CA 1
ATOM 850 C C . SER A 1 117 ? -36.208 -3.886 66.913 1.00 61.91 117 SER A C 1
ATOM 852 O O . SER A 1 117 ? -35.115 -3.696 66.376 1.00 61.91 117 SER A O 1
ATOM 854 N N . LYS A 1 118 ? -37.189 -4.545 66.278 1.00 69.06 118 LYS A N 1
ATOM 855 C CA . LYS A 1 118 ? -37.028 -5.144 64.937 1.00 69.06 118 LYS A CA 1
ATOM 856 C C . LYS A 1 118 ? -36.822 -4.086 63.845 1.00 69.06 118 LYS A C 1
ATOM 858 O O . LYS A 1 118 ? -36.047 -4.301 62.914 1.00 69.06 118 LYS A O 1
ATOM 863 N N . ASN A 1 119 ? -37.433 -2.909 63.996 1.00 75.62 119 ASN A N 1
ATOM 864 C CA . ASN A 1 119 ? -37.316 -1.820 63.024 1.00 75.62 119 ASN A CA 1
ATOM 865 C C . ASN A 1 119 ? -35.917 -1.186 63.000 1.00 75.62 119 ASN A C 1
ATOM 867 O O . ASN A 1 119 ? -35.460 -0.749 61.943 1.00 75.62 119 ASN A O 1
ATOM 871 N N . ILE A 1 120 ? -35.202 -1.172 64.130 1.00 82.12 120 ILE A N 1
ATOM 872 C CA . ILE A 1 120 ? -33.836 -0.628 64.204 1.00 82.12 120 ILE A CA 1
ATOM 873 C C . ILE A 1 120 ? -32.852 -1.550 63.476 1.00 82.12 120 ILE A C 1
ATOM 875 O O . ILE A 1 120 ? -32.036 -1.077 62.682 1.00 82.12 120 ILE A O 1
ATOM 879 N N . VAL A 1 121 ? -32.960 -2.863 63.699 1.00 83.88 121 VAL A N 1
ATOM 880 C CA . VAL A 1 121 ? -32.103 -3.858 63.037 1.00 83.88 121 VAL A CA 1
ATOM 881 C C . VAL A 1 121 ? -32.329 -3.835 61.524 1.00 83.88 121 VAL A C 1
ATOM 883 O O . VAL A 1 121 ? -31.364 -3.742 60.768 1.00 83.88 121 VAL A O 1
ATOM 886 N N . LEU A 1 122 ? -33.587 -3.795 61.070 1.00 81.38 122 LEU A N 1
ATOM 887 C CA . LEU A 1 122 ? -33.911 -3.698 59.642 1.00 81.38 122 LEU A CA 1
ATOM 888 C C . LEU A 1 122 ? -33.378 -2.412 58.995 1.00 81.38 122 LEU A C 1
ATOM 890 O O . LEU A 1 122 ? -32.854 -2.471 57.883 1.00 81.38 122 LEU A O 1
ATOM 894 N N . ARG A 1 123 ? -33.447 -1.258 59.676 1.00 83.44 123 ARG A N 1
ATOM 895 C CA . ARG A 1 123 ? -32.851 -0.008 59.164 1.00 83.44 123 ARG A CA 1
ATOM 896 C C . ARG A 1 123 ? -31.336 -0.117 59.018 1.00 83.44 123 ARG A C 1
ATOM 898 O O . ARG A 1 123 ? -30.800 0.334 58.008 1.00 83.44 123 ARG A O 1
ATOM 905 N N . ARG A 1 124 ? -30.646 -0.732 59.985 1.00 87.50 124 ARG A N 1
ATOM 906 C CA . ARG A 1 124 ? -29.192 -0.940 59.893 1.00 87.50 124 ARG A CA 1
ATOM 907 C C . ARG A 1 124 ? -28.822 -1.895 58.762 1.00 87.50 124 ARG A C 1
ATOM 909 O O . ARG A 1 124 ? -27.927 -1.567 57.990 1.00 87.50 124 ARG A O 1
ATOM 916 N N . ILE A 1 125 ? -29.535 -3.012 58.613 1.00 86.31 125 ILE A N 1
ATOM 917 C CA . ILE A 1 125 ? -29.302 -3.968 57.520 1.00 86.31 125 ILE A CA 1
ATOM 918 C C . ILE A 1 125 ? -29.541 -3.300 56.162 1.00 86.31 125 ILE A C 1
ATOM 920 O O . ILE A 1 125 ? -28.681 -3.396 55.289 1.00 86.31 125 ILE A O 1
ATOM 924 N N . LYS A 1 126 ? -30.643 -2.551 55.993 1.00 83.25 126 LYS A N 1
ATOM 925 C CA . LYS A 1 126 ? -30.901 -1.786 54.759 1.00 83.25 126 LYS A CA 1
ATOM 926 C C . LYS A 1 126 ? -29.784 -0.782 54.465 1.00 83.25 126 LYS A C 1
ATOM 928 O O . LYS A 1 126 ? -29.332 -0.703 53.330 1.00 83.25 126 LYS A O 1
ATOM 933 N N . GLY A 1 127 ? -29.303 -0.054 55.474 1.00 85.56 127 GLY A N 1
ATOM 934 C CA . GLY A 1 127 ? -28.202 0.901 55.309 1.00 85.56 127 GLY A CA 1
ATOM 935 C C . GLY A 1 127 ? -26.890 0.244 54.868 1.00 85.56 127 GLY A C 1
ATOM 936 O O . GLY A 1 127 ? -26.214 0.766 53.982 1.00 85.56 127 GLY A O 1
ATOM 937 N N . ILE A 1 128 ? -26.546 -0.914 55.442 1.00 88.88 128 ILE A N 1
ATOM 938 C CA . ILE A 1 128 ? -25.370 -1.695 55.028 1.00 88.88 128 ILE A CA 1
ATOM 939 C C . ILE A 1 128 ? -25.547 -2.184 53.588 1.00 88.88 128 ILE A C 1
ATOM 941 O O . ILE A 1 128 ? -24.646 -2.007 52.776 1.00 88.88 128 ILE A O 1
ATOM 945 N N . LEU A 1 129 ? -26.719 -2.727 53.252 1.00 83.44 129 LEU A N 1
ATOM 946 C CA . LEU A 1 129 ? -27.012 -3.259 51.922 1.00 83.44 129 LEU A CA 1
ATOM 947 C C . LEU A 1 129 ? -26.908 -2.172 50.841 1.00 83.44 129 LEU A C 1
ATOM 949 O O . LEU A 1 129 ? -26.253 -2.389 49.826 1.00 83.44 129 LEU A O 1
ATOM 953 N N . VAL A 1 130 ? -27.453 -0.975 51.086 1.00 83.38 130 VAL A N 1
ATOM 954 C CA . VAL A 1 130 ? -27.319 0.170 50.166 1.00 83.38 130 VAL A CA 1
ATOM 955 C C . VAL A 1 130 ? -25.856 0.584 49.996 1.00 83.38 130 VAL A C 1
ATOM 957 O O . VAL A 1 130 ? -25.414 0.796 48.869 1.00 83.38 130 VAL A O 1
ATOM 960 N N . ARG A 1 131 ? -25.077 0.656 51.086 1.00 86.75 131 ARG A N 1
ATOM 961 C CA . ARG A 1 131 ? -23.638 0.965 51.002 1.00 86.75 131 ARG A CA 1
ATOM 962 C C . ARG A 1 131 ? -22.883 -0.082 50.188 1.00 86.75 131 ARG A C 1
ATOM 964 O O . ARG A 1 131 ? -22.074 0.289 49.344 1.00 86.75 131 ARG A O 1
ATOM 971 N N . THR A 1 132 ? -23.164 -1.366 50.398 1.00 84.56 132 THR A N 1
ATOM 972 C CA . THR A 1 132 ? -22.529 -2.449 49.640 1.00 84.56 132 THR A CA 1
ATOM 973 C C . THR A 1 132 ? -22.887 -2.376 48.157 1.00 84.56 132 THR A C 1
ATOM 975 O O . THR A 1 132 ? -21.987 -2.453 47.325 1.00 84.56 132 THR A O 1
ATOM 978 N N . ILE A 1 133 ? -24.158 -2.144 47.808 1.00 83.69 133 ILE A N 1
ATOM 979 C CA . ILE A 1 133 ? -24.581 -1.959 46.408 1.00 83.69 133 ILE A CA 1
ATOM 980 C C . ILE A 1 133 ? -23.877 -0.756 45.779 1.00 83.69 133 ILE A C 1
ATOM 982 O O . ILE A 1 133 ? -23.379 -0.862 44.664 1.00 83.69 133 ILE A O 1
ATOM 986 N N . MET A 1 134 ? -23.783 0.368 46.492 1.00 83.44 134 MET A N 1
ATOM 987 C CA . MET A 1 134 ? -23.097 1.564 46.000 1.00 83.44 134 MET A CA 1
ATOM 988 C C . MET A 1 134 ? -21.612 1.293 45.718 1.00 83.44 134 MET A C 1
ATOM 990 O O . MET A 1 134 ? -21.109 1.685 44.669 1.00 83.44 134 MET A O 1
ATOM 994 N N . ILE A 1 135 ? -20.915 0.572 46.604 1.00 86.25 135 ILE A N 1
ATOM 995 C CA . ILE A 1 135 ? -19.511 0.180 46.389 1.00 86.25 135 ILE A CA 1
ATOM 996 C C . ILE A 1 135 ? -19.381 -0.743 45.171 1.00 86.25 135 ILE A C 1
ATOM 998 O O . ILE A 1 135 ? -18.468 -0.564 44.366 1.00 86.25 135 ILE A O 1
ATOM 1002 N N . ILE A 1 136 ? -20.284 -1.717 45.016 1.00 83.25 136 ILE A N 1
ATOM 1003 C CA . ILE A 1 136 ? -20.297 -2.617 43.853 1.00 83.25 136 ILE A CA 1
ATOM 1004 C C . ILE A 1 136 ? -20.531 -1.820 42.565 1.00 83.25 136 ILE A C 1
ATOM 1006 O O . ILE A 1 136 ? -19.795 -2.011 41.601 1.00 83.25 136 ILE A O 1
ATOM 1010 N N . ALA A 1 137 ? -21.485 -0.888 42.558 1.00 81.81 137 ALA A N 1
ATOM 1011 C CA . ALA A 1 137 ? -21.763 -0.033 41.408 1.00 81.81 137 ALA A CA 1
ATOM 1012 C C . ALA A 1 137 ? -20.538 0.809 41.018 1.00 81.81 137 ALA A C 1
ATOM 1014 O O . ALA A 1 137 ? -20.170 0.839 39.848 1.00 81.81 137 ALA A O 1
ATOM 1015 N N . ILE A 1 138 ? -19.849 1.416 41.992 1.00 83.44 138 ILE A N 1
ATOM 1016 C CA . ILE A 1 138 ? -18.607 2.164 41.743 1.00 83.44 138 ILE A CA 1
ATOM 1017 C C . ILE A 1 138 ? -17.531 1.249 41.148 1.00 83.44 138 ILE A C 1
ATOM 1019 O O . ILE A 1 138 ? -16.894 1.620 40.166 1.00 83.44 138 ILE A O 1
ATOM 1023 N N . LYS A 1 139 ? -17.343 0.037 41.690 1.00 88.81 139 LYS A N 1
ATOM 1024 C CA . LYS A 1 139 ? -16.384 -0.932 41.134 1.00 88.81 139 LYS A CA 1
ATOM 1025 C C . LYS A 1 139 ? -16.721 -1.315 39.692 1.00 88.81 139 LYS A C 1
ATOM 1027 O O . LYS A 1 139 ? -15.815 -1.363 38.868 1.00 88.81 139 LYS A O 1
ATOM 1032 N N . ILE A 1 140 ? -17.997 -1.545 39.378 1.00 81.50 140 ILE A N 1
ATOM 1033 C CA . ILE A 1 140 ? -18.456 -1.844 38.012 1.00 81.50 140 ILE A CA 1
ATOM 1034 C C . ILE A 1 140 ? -18.150 -0.670 37.076 1.00 81.50 140 ILE A C 1
ATOM 1036 O O . ILE A 1 140 ? -17.595 -0.885 36.004 1.00 81.50 140 ILE A O 1
ATOM 1040 N N . ILE A 1 141 ? -18.432 0.566 37.498 1.00 81.19 141 ILE A N 1
ATOM 1041 C CA . ILE A 1 141 ? -18.120 1.773 36.718 1.00 81.19 141 ILE A CA 1
ATOM 1042 C C . ILE A 1 141 ? -16.610 1.889 36.464 1.00 81.19 141 ILE A C 1
ATOM 1044 O O . ILE A 1 141 ? -16.203 2.168 35.341 1.00 81.19 141 ILE A O 1
ATOM 1048 N N . ILE A 1 142 ? -15.768 1.632 37.470 1.00 82.88 142 ILE A N 1
ATOM 1049 C CA . ILE A 1 142 ? -14.306 1.646 37.301 1.00 82.88 142 ILE A CA 1
ATOM 1050 C C . ILE A 1 142 ? -13.863 0.583 36.289 1.00 82.88 142 ILE A C 1
ATOM 1052 O O . ILE A 1 142 ? -13.066 0.888 35.407 1.00 82.88 142 ILE A O 1
ATOM 1056 N N . ILE A 1 143 ? -14.394 -0.642 36.378 1.00 81.31 143 ILE A N 1
ATOM 1057 C CA . ILE A 1 143 ? -14.084 -1.721 35.424 1.00 81.31 143 ILE A CA 1
ATOM 1058 C C . ILE A 1 143 ? -14.478 -1.307 34.004 1.00 81.31 143 ILE A C 1
ATOM 1060 O O . ILE A 1 143 ? -13.681 -1.458 33.085 1.00 81.31 143 ILE A O 1
ATOM 1064 N N . ILE A 1 144 ? -15.667 -0.729 33.833 1.00 81.38 144 ILE A N 1
ATOM 1065 C CA . ILE A 1 144 ? -16.143 -0.204 32.549 1.00 81.38 144 ILE A CA 1
ATOM 1066 C C . ILE A 1 144 ? -15.175 0.844 31.986 1.00 81.38 144 ILE A C 1
ATOM 1068 O O . ILE A 1 144 ? -14.798 0.764 30.821 1.00 81.38 144 ILE A O 1
ATOM 1072 N N . ILE A 1 145 ? -14.748 1.811 32.805 1.00 80.69 145 ILE A N 1
ATOM 1073 C CA . ILE A 1 145 ? -13.808 2.856 32.376 1.00 80.69 145 ILE A CA 1
ATOM 1074 C C . ILE A 1 145 ? -12.478 2.232 31.938 1.00 80.69 145 ILE A C 1
ATOM 1076 O O . ILE A 1 145 ? -11.940 2.617 30.904 1.00 80.69 145 ILE A O 1
ATOM 1080 N N . ILE A 1 146 ? -11.966 1.248 32.683 1.00 83.56 146 ILE A N 1
ATOM 1081 C CA . ILE A 1 146 ? -10.737 0.528 32.322 1.00 83.56 146 ILE A CA 1
ATOM 1082 C C . ILE A 1 146 ? -10.901 -0.185 30.975 1.00 83.56 146 ILE A C 1
ATOM 1084 O O . ILE A 1 146 ? -10.012 -0.076 30.134 1.00 83.56 146 ILE A O 1
ATOM 1088 N N . VAL A 1 147 ? -12.028 -0.865 30.744 1.00 80.31 147 VAL A N 1
ATOM 1089 C CA . VAL A 1 147 ? -12.315 -1.535 29.463 1.00 80.31 147 VAL A CA 1
ATOM 1090 C C . VAL A 1 147 ? -12.316 -0.528 28.313 1.00 80.31 147 VAL A C 1
ATOM 1092 O O . VAL A 1 147 ? -11.608 -0.740 27.334 1.00 80.31 147 VAL A O 1
ATOM 1095 N N . ILE A 1 148 ? -13.010 0.604 28.463 1.00 80.50 148 ILE A N 1
ATOM 1096 C CA . ILE A 1 148 ? -13.048 1.665 27.443 1.00 80.50 148 ILE A CA 1
ATOM 1097 C C . ILE A 1 148 ? -11.639 2.210 27.158 1.00 80.50 148 ILE A C 1
ATOM 1099 O O . ILE A 1 148 ? -11.273 2.416 26.003 1.00 80.50 148 ILE A O 1
ATOM 1103 N N . ILE A 1 149 ? -10.815 2.429 28.190 1.00 82.38 149 ILE A N 1
ATOM 1104 C CA . ILE A 1 149 ? -9.429 2.892 28.012 1.00 82.38 149 ILE A CA 1
ATOM 1105 C C . ILE A 1 149 ? -8.605 1.862 27.231 1.00 82.38 149 ILE A C 1
ATOM 1107 O O . ILE A 1 149 ? -7.870 2.242 26.319 1.00 82.38 149 ILE A O 1
ATOM 1111 N N . ILE A 1 150 ? -8.727 0.575 27.564 1.00 81.19 150 ILE A N 1
ATOM 1112 C CA . ILE A 1 150 ? -8.029 -0.507 26.857 1.00 81.19 150 ILE A CA 1
ATOM 1113 C C . ILE A 1 150 ? -8.460 -0.546 25.388 1.00 81.19 150 ILE A C 1
ATOM 1115 O O . ILE A 1 150 ? -7.598 -0.605 24.513 1.00 81.19 150 ILE A O 1
ATOM 1119 N N . GLU A 1 151 ? -9.759 -0.443 25.102 1.00 82.81 151 GLU A N 1
ATOM 1120 C CA . GLU A 1 151 ? -10.266 -0.383 23.727 1.00 82.81 151 GLU A CA 1
ATOM 1121 C C . GLU A 1 151 ? -9.676 0.803 22.956 1.00 82.81 151 GLU A C 1
ATOM 1123 O O . GLU A 1 151 ? -9.169 0.623 21.850 1.00 82.81 151 GLU A O 1
ATOM 1128 N N . ILE A 1 152 ? -9.640 2.001 23.551 1.00 80.44 152 ILE A N 1
ATOM 1129 C CA . ILE A 1 152 ? -9.029 3.188 22.928 1.00 80.44 152 ILE A CA 1
ATOM 1130 C C . ILE A 1 152 ? -7.539 2.960 22.628 1.00 80.44 152 ILE A C 1
ATOM 1132 O O . ILE A 1 152 ? -7.054 3.366 21.568 1.00 80.44 152 ILE A O 1
ATOM 1136 N N . ILE A 1 153 ? -6.798 2.319 23.538 1.00 84.44 153 ILE A N 1
ATOM 1137 C CA . ILE A 1 153 ? -5.378 1.992 23.333 1.00 84.44 153 ILE A CA 1
ATOM 1138 C C . ILE A 1 153 ? -5.218 1.012 22.167 1.00 84.44 153 ILE A C 1
ATOM 1140 O O . ILE A 1 153 ? -4.379 1.246 21.297 1.00 84.44 153 ILE A O 1
ATOM 1144 N N . ILE A 1 154 ? -6.036 -0.042 22.109 1.00 82.38 154 ILE A N 1
ATOM 1145 C CA . ILE A 1 154 ? -6.011 -1.027 21.018 1.00 82.38 154 ILE A CA 1
ATOM 1146 C C . ILE A 1 154 ? -6.293 -0.344 19.677 1.00 82.38 154 ILE A C 1
ATOM 1148 O O . ILE A 1 154 ? -5.533 -0.538 18.730 1.00 82.38 154 ILE A O 1
ATOM 1152 N N . ILE A 1 155 ? -7.317 0.511 19.599 1.00 81.44 155 ILE A N 1
ATOM 1153 C CA . ILE A 1 155 ? -7.640 1.268 18.378 1.00 81.44 155 ILE A CA 1
ATOM 1154 C C . ILE A 1 155 ? -6.448 2.128 17.945 1.00 81.44 155 ILE A C 1
ATOM 1156 O O . ILE A 1 155 ? -6.080 2.114 16.772 1.00 81.44 155 ILE A O 1
ATOM 1160 N N . LYS A 1 156 ? -5.798 2.841 18.875 1.00 88.00 156 LYS A N 1
ATOM 1161 C CA . LYS A 1 156 ? -4.598 3.632 18.558 1.00 88.00 156 LYS A CA 1
ATOM 1162 C C . LYS A 1 156 ? -3.460 2.772 18.011 1.00 88.00 156 LYS A C 1
ATOM 1164 O O . LYS A 1 156 ? -2.835 3.178 17.037 1.00 88.00 156 LYS A O 1
ATOM 1169 N N . ILE A 1 157 ? -3.202 1.604 18.603 1.00 82.94 157 ILE A N 1
ATOM 1170 C CA . ILE A 1 157 ? -2.169 0.672 18.122 1.00 82.94 157 ILE A CA 1
ATOM 1171 C C . ILE A 1 157 ? -2.494 0.198 16.702 1.00 82.94 157 ILE A C 1
ATOM 1173 O O . ILE A 1 157 ? -1.612 0.215 15.848 1.00 82.94 157 ILE A O 1
ATOM 1177 N N . ILE A 1 158 ? -3.753 -0.163 16.427 1.00 82.19 158 ILE A N 1
ATOM 1178 C CA . ILE A 1 158 ? -4.199 -0.586 15.090 1.00 82.19 158 ILE A CA 1
ATOM 1179 C C . ILE A 1 158 ? -3.998 0.539 14.069 1.00 82.19 158 ILE A C 1
ATOM 1181 O O . ILE A 1 158 ? -3.476 0.284 12.987 1.00 82.19 158 ILE A O 1
ATOM 1185 N N . ILE A 1 159 ? -4.357 1.781 14.410 1.00 81.19 159 ILE A N 1
ATOM 1186 C CA . ILE A 1 159 ? -4.161 2.939 13.525 1.00 81.19 159 ILE A CA 1
ATOM 1187 C C . ILE A 1 159 ? -2.673 3.145 13.226 1.00 81.19 159 ILE A C 1
ATOM 1189 O O . ILE A 1 159 ? -2.306 3.300 12.066 1.00 81.19 159 ILE A O 1
ATOM 1193 N N . VAL A 1 160 ? -1.809 3.120 14.246 1.00 85.50 160 VAL A N 1
ATOM 1194 C CA . VAL A 1 160 ? -0.358 3.274 14.053 1.00 85.50 160 VAL A CA 1
ATOM 1195 C C . VAL A 1 160 ? 0.194 2.155 13.170 1.00 85.50 160 VAL A C 1
ATOM 1197 O O . VAL A 1 160 ? 0.941 2.440 12.240 1.00 85.50 160 VAL A O 1
ATOM 1200 N N . ALA A 1 161 ? -0.205 0.903 13.409 1.00 80.94 161 ALA A N 1
ATOM 1201 C CA . ALA A 1 161 ? 0.209 -0.228 12.584 1.00 80.94 161 ALA A CA 1
ATOM 1202 C C . ALA A 1 161 ? -0.242 -0.067 11.123 1.00 80.94 161 ALA A C 1
ATOM 1204 O O . ALA A 1 161 ? 0.556 -0.281 10.215 1.00 80.94 161 ALA A O 1
ATOM 1205 N N . ALA A 1 162 ? -1.484 0.372 10.890 1.00 81.12 162 ALA A N 1
ATOM 1206 C CA . ALA A 1 162 ? -1.989 0.636 9.546 1.00 81.12 162 ALA A CA 1
ATOM 1207 C C . ALA A 1 162 ? -1.174 1.730 8.838 1.00 81.12 162 ALA A C 1
ATOM 1209 O O . ALA A 1 162 ? -0.784 1.540 7.690 1.00 81.12 162 ALA A O 1
ATOM 1210 N N . VAL A 1 163 ? -0.852 2.829 9.533 1.00 83.50 163 VAL A N 1
ATOM 1211 C CA . VAL A 1 163 ? -0.015 3.912 8.988 1.00 83.50 163 VAL A CA 1
ATOM 1212 C C . VAL A 1 163 ? 1.382 3.403 8.621 1.00 83.50 163 VAL A C 1
ATOM 1214 O O . VAL A 1 163 ? 1.862 3.686 7.525 1.00 83.50 163 VAL A O 1
ATOM 1217 N N . VAL A 1 164 ? 2.024 2.614 9.489 1.00 85.44 164 VAL A N 1
ATOM 1218 C CA . VAL A 1 164 ? 3.347 2.027 9.203 1.00 85.44 164 VAL A CA 1
ATOM 1219 C C . VAL A 1 164 ? 3.298 1.155 7.948 1.00 85.44 164 VAL A C 1
ATOM 1221 O O . VAL A 1 164 ? 4.109 1.352 7.047 1.00 85.44 164 VAL A O 1
ATOM 1224 N N . VAL A 1 165 ? 2.305 0.266 7.838 1.00 84.69 165 VAL A N 1
ATOM 1225 C CA . VAL A 1 165 ? 2.134 -0.593 6.654 1.00 84.69 165 VAL A CA 1
ATOM 1226 C C . VAL A 1 165 ? 1.924 0.239 5.388 1.00 84.69 165 VAL A C 1
ATOM 1228 O O . VAL A 1 165 ? 2.526 -0.059 4.359 1.00 84.69 165 VAL A O 1
ATOM 1231 N N . THR A 1 166 ? 1.115 1.304 5.439 1.00 83.00 166 THR A N 1
ATOM 1232 C CA . THR A 1 166 ? 0.919 2.173 4.265 1.00 83.00 166 THR A CA 1
ATOM 1233 C C . THR A 1 166 ? 2.210 2.864 3.827 1.00 83.00 166 THR A C 1
ATOM 1235 O O . THR A 1 166 ? 2.501 2.883 2.634 1.00 83.00 166 THR A O 1
ATOM 1238 N N . VAL A 1 167 ? 3.024 3.346 4.774 1.00 89.00 167 VAL A N 1
ATOM 1239 C CA . VAL A 1 167 ? 4.316 3.984 4.473 1.00 89.00 167 VAL A CA 1
ATOM 1240 C C . VAL A 1 167 ? 5.291 2.980 3.856 1.00 89.00 167 VAL A C 1
ATOM 1242 O O . VAL A 1 167 ? 5.949 3.296 2.868 1.00 89.00 167 VAL A O 1
ATOM 1245 N N . GLU A 1 168 ? 5.369 1.757 4.385 1.00 90.19 168 GLU A N 1
ATOM 1246 C CA . GLU A 1 168 ? 6.220 0.711 3.804 1.00 90.19 168 GLU A CA 1
ATOM 1247 C C . GLU A 1 168 ? 5.811 0.375 2.363 1.00 90.19 168 GLU A C 1
ATOM 1249 O O . GLU A 1 168 ? 6.673 0.262 1.488 1.00 90.19 168 GLU A O 1
ATOM 1254 N N . ILE A 1 169 ? 4.506 0.279 2.082 1.00 86.88 169 ILE A N 1
ATOM 1255 C CA . ILE A 1 169 ? 3.998 0.034 0.725 1.00 86.88 169 ILE A CA 1
ATOM 1256 C C . ILE A 1 169 ? 4.397 1.174 -0.222 1.00 86.88 169 ILE A C 1
ATOM 1258 O O . ILE A 1 169 ? 4.870 0.897 -1.325 1.00 86.88 169 ILE A O 1
ATOM 1262 N N . GLU A 1 170 ? 4.244 2.435 0.190 1.00 89.62 170 GLU A N 1
ATOM 1263 C CA . GLU A 1 170 ? 4.649 3.598 -0.614 1.00 89.62 170 GLU A CA 1
ATOM 1264 C C . GLU A 1 170 ? 6.153 3.598 -0.920 1.00 89.62 170 GLU A C 1
ATOM 1266 O O . GLU A 1 170 ? 6.550 3.834 -2.064 1.00 89.62 170 GLU A O 1
ATOM 1271 N N . VAL A 1 171 ? 6.996 3.263 0.063 1.00 92.44 171 VAL A N 1
ATOM 1272 C CA . VAL A 1 171 ? 8.451 3.150 -0.135 1.00 92.44 171 VAL A CA 1
ATOM 1273 C C . VAL A 1 171 ? 8.780 2.059 -1.155 1.00 92.44 171 VAL A C 1
ATOM 1275 O O . VAL A 1 171 ? 9.580 2.294 -2.060 1.00 92.44 171 VAL A O 1
ATOM 1278 N N . VAL A 1 172 ? 8.142 0.887 -1.068 1.00 92.06 172 VAL A N 1
ATOM 1279 C CA . VAL A 1 172 ? 8.347 -0.201 -2.040 1.00 92.06 172 VAL A CA 1
ATOM 1280 C C . VAL A 1 172 ? 7.921 0.226 -3.446 1.00 92.06 172 VAL A C 1
ATOM 1282 O O . VAL A 1 172 ? 8.643 -0.045 -4.403 1.00 92.06 172 VAL A O 1
ATOM 1285 N N . ILE A 1 173 ? 6.787 0.925 -3.589 1.00 90.94 173 ILE A N 1
ATOM 1286 C CA . ILE A 1 173 ? 6.334 1.477 -4.880 1.00 90.94 173 ILE A CA 1
ATOM 1287 C C . ILE A 1 173 ? 7.391 2.395 -5.472 1.00 90.94 173 ILE A C 1
ATOM 1289 O O . ILE A 1 173 ? 7.765 2.230 -6.632 1.00 90.94 173 ILE A O 1
ATOM 1293 N N . LEU A 1 174 ? 7.888 3.337 -4.673 1.00 93.69 174 LEU A N 1
ATOM 1294 C CA . LEU A 1 174 ? 8.883 4.300 -5.119 1.00 93.69 174 LEU A CA 1
ATOM 1295 C C . LEU A 1 174 ? 10.162 3.599 -5.583 1.00 93.69 174 LEU A C 1
ATOM 1297 O O . LEU A 1 174 ? 10.682 3.935 -6.643 1.00 93.69 174 LEU A O 1
ATOM 1301 N N . VAL A 1 175 ? 10.641 2.597 -4.841 1.00 94.19 175 VAL A N 1
ATOM 1302 C CA . VAL A 1 175 ? 11.826 1.817 -5.232 1.00 94.19 175 VAL A CA 1
ATOM 1303 C C . VAL A 1 175 ? 11.606 1.106 -6.569 1.00 94.19 175 VAL A C 1
ATOM 1305 O O . VAL A 1 175 ? 12.476 1.183 -7.433 1.00 94.19 175 VAL A O 1
ATOM 1308 N N . VAL A 1 176 ? 10.452 0.463 -6.776 1.00 93.62 176 VAL A N 1
ATOM 1309 C CA . VAL A 1 176 ? 10.133 -0.218 -8.046 1.00 93.62 176 VAL A CA 1
ATOM 1310 C C . VAL A 1 176 ? 10.114 0.769 -9.214 1.00 93.62 176 VAL A C 1
ATOM 1312 O O . VAL A 1 176 ? 10.768 0.519 -10.225 1.00 93.62 176 VAL A O 1
ATOM 1315 N N . VAL A 1 177 ? 9.449 1.917 -9.055 1.00 93.81 177 VAL A N 1
ATOM 1316 C CA . VAL A 1 177 ? 9.397 2.967 -10.088 1.00 93.81 177 VAL A CA 1
ATOM 1317 C C . VAL A 1 177 ? 10.798 3.486 -10.414 1.00 93.81 177 VAL A C 1
ATOM 1319 O O . VAL A 1 177 ? 11.144 3.647 -11.581 1.00 93.81 177 VAL A O 1
ATOM 1322 N N . VAL A 1 178 ? 11.641 3.714 -9.402 1.00 94.31 178 VAL A N 1
ATOM 1323 C CA . VAL A 1 178 ? 13.030 4.148 -9.617 1.00 94.31 178 VAL A CA 1
ATOM 1324 C C . VAL A 1 178 ? 13.816 3.100 -10.405 1.00 94.31 178 VAL A C 1
ATOM 1326 O O . VAL A 1 178 ? 14.528 3.461 -11.341 1.00 94.31 178 VAL A O 1
ATOM 1329 N N . VAL A 1 179 ? 13.682 1.814 -10.069 1.00 96.06 179 VAL A N 1
ATOM 1330 C CA . VAL A 1 179 ? 14.355 0.727 -10.798 1.00 96.06 179 VAL A CA 1
ATOM 1331 C C . VAL A 1 179 ? 13.902 0.685 -12.256 1.00 96.06 179 VAL A C 1
ATOM 1333 O O . VAL A 1 179 ? 14.748 0.611 -13.145 1.00 96.06 179 VAL A O 1
ATOM 1336 N N . GLU A 1 180 ? 12.601 0.791 -12.522 1.00 94.56 180 GLU A N 1
ATOM 1337 C CA . GLU A 1 180 ? 12.058 0.810 -13.884 1.00 94.56 180 GLU A CA 1
ATOM 1338 C C . GLU A 1 180 ? 12.610 1.988 -14.698 1.00 94.56 180 GLU A C 1
ATOM 1340 O O . GLU A 1 180 ? 13.117 1.798 -15.806 1.00 94.56 180 GLU A O 1
ATOM 1345 N N . VAL A 1 181 ? 12.614 3.195 -14.123 1.00 94.75 181 VAL A N 1
ATOM 1346 C CA . VAL A 1 181 ? 13.190 4.387 -14.764 1.00 94.75 181 VAL A CA 1
ATOM 1347 C C . VAL A 1 181 ? 14.673 4.179 -15.074 1.00 94.75 181 VAL A C 1
ATOM 1349 O O . VAL A 1 181 ? 15.119 4.503 -16.175 1.00 94.75 181 VAL A O 1
ATOM 1352 N N . VAL A 1 182 ? 15.446 3.603 -14.148 1.00 95.75 182 VAL A N 1
ATOM 1353 C CA . VAL A 1 182 ? 16.869 3.297 -14.374 1.00 95.75 182 VAL A CA 1
ATOM 1354 C C . VAL A 1 182 ? 17.042 2.308 -15.527 1.00 95.75 182 VAL A C 1
ATOM 1356 O O . VAL A 1 182 ? 17.894 2.531 -16.387 1.00 95.75 182 VAL A O 1
ATOM 1359 N N . VAL A 1 183 ? 16.228 1.251 -15.594 1.00 96.19 183 VAL A N 1
ATOM 1360 C CA . VAL A 1 183 ? 16.267 0.275 -16.695 1.00 96.19 183 VAL A CA 1
ATOM 1361 C C . VAL A 1 183 ? 15.979 0.955 -18.032 1.00 96.19 183 VAL A C 1
ATOM 1363 O O . VAL A 1 183 ? 16.744 0.774 -18.979 1.00 96.19 183 VAL A O 1
ATOM 1366 N N . VAL A 1 184 ? 14.941 1.793 -18.109 1.00 95.44 184 VAL A N 1
ATOM 1367 C CA . VAL A 1 184 ? 14.606 2.549 -19.328 1.00 95.44 184 VAL A CA 1
ATOM 1368 C C . VAL A 1 184 ? 15.767 3.448 -19.750 1.00 95.44 184 VAL A C 1
ATOM 1370 O O . VAL A 1 184 ? 16.159 3.438 -20.917 1.00 95.44 184 VAL A O 1
ATOM 1373 N N . VAL A 1 185 ? 16.373 4.182 -18.813 1.00 96.19 185 VAL A N 1
ATOM 1374 C CA . VAL A 1 185 ? 17.533 5.043 -19.094 1.00 96.19 185 VAL A CA 1
ATOM 1375 C C . VAL A 1 185 ? 18.707 4.228 -19.640 1.00 96.19 185 VAL A C 1
ATOM 1377 O O . VAL A 1 185 ? 19.308 4.624 -20.639 1.00 96.19 185 VAL A O 1
ATOM 1380 N N . VAL A 1 186 ? 19.014 3.072 -19.046 1.00 96.81 186 VAL A N 1
ATOM 1381 C CA . VAL A 1 186 ? 20.083 2.183 -19.530 1.00 96.81 186 VAL A CA 1
ATOM 1382 C C . VAL A 1 186 ? 19.788 1.691 -20.947 1.00 96.81 186 VAL A C 1
ATOM 1384 O O . VAL A 1 186 ? 20.669 1.762 -21.803 1.00 96.81 186 VAL A O 1
ATOM 1387 N N . VAL A 1 187 ? 18.559 1.251 -21.228 1.00 96.19 187 VAL A N 1
ATOM 1388 C CA . VAL A 1 187 ? 18.150 0.802 -22.571 1.00 96.19 187 VAL A CA 1
ATOM 1389 C C . VAL A 1 187 ? 18.310 1.923 -23.599 1.00 96.19 187 VAL A C 1
ATOM 1391 O O . VAL A 1 187 ? 18.856 1.687 -24.678 1.00 96.19 187 VAL A O 1
ATOM 1394 N N . VAL A 1 188 ? 17.906 3.151 -23.263 1.00 96.81 188 VAL A N 1
ATOM 1395 C CA . VAL A 1 188 ? 18.073 4.321 -24.140 1.00 96.81 188 VAL A CA 1
ATOM 1396 C C . VAL A 1 188 ? 19.551 4.602 -24.406 1.00 96.81 188 VAL A C 1
ATOM 1398 O O . VAL A 1 188 ? 19.935 4.771 -25.563 1.00 96.81 188 VAL A O 1
ATOM 1401 N N . ILE A 1 189 ? 20.398 4.606 -23.371 1.00 97.12 189 ILE A N 1
ATOM 1402 C CA . ILE A 1 189 ? 21.846 4.826 -23.519 1.00 97.12 189 ILE A CA 1
ATOM 1403 C C . ILE A 1 189 ? 22.460 3.759 -24.428 1.00 97.12 189 ILE A C 1
ATOM 1405 O O . ILE A 1 189 ? 23.185 4.095 -25.364 1.00 97.12 189 ILE A O 1
ATOM 1409 N N . VAL A 1 190 ? 22.147 2.482 -24.197 1.00 97.44 190 VAL A N 1
ATOM 1410 C CA . VAL A 1 190 ? 22.632 1.371 -25.029 1.00 97.44 190 VAL A CA 1
ATOM 1411 C C . VAL A 1 190 ? 22.168 1.537 -26.477 1.00 97.44 190 VAL A C 1
ATOM 1413 O O . VAL A 1 190 ? 22.979 1.403 -27.393 1.00 97.44 190 VAL A O 1
ATOM 1416 N N . GLY A 1 191 ? 20.902 1.899 -26.697 1.00 97.00 191 GLY A N 1
ATOM 1417 C CA . GLY A 1 191 ? 20.363 2.185 -28.026 1.00 97.00 191 GLY A CA 1
ATOM 1418 C C . GLY A 1 191 ? 21.131 3.296 -28.747 1.00 97.00 191 GLY A C 1
ATOM 1419 O O . GLY A 1 191 ? 21.535 3.118 -29.895 1.00 97.00 191 GLY A O 1
ATOM 1420 N N . VAL A 1 192 ? 21.410 4.410 -28.063 1.00 97.00 192 VAL A N 1
ATOM 1421 C CA . VAL A 1 192 ? 22.211 5.519 -28.612 1.00 97.00 192 VAL A CA 1
ATOM 1422 C C . VAL A 1 192 ? 23.624 5.058 -28.964 1.00 97.00 192 VAL A C 1
ATOM 1424 O O . VAL A 1 192 ? 24.103 5.353 -30.058 1.00 97.00 192 VAL A O 1
ATOM 1427 N N . VAL A 1 193 ? 24.285 4.299 -28.085 1.00 97.25 193 VAL A N 1
ATOM 1428 C CA . VAL A 1 193 ? 25.633 3.765 -28.344 1.00 97.25 193 VAL A CA 1
ATOM 1429 C C . VAL A 1 193 ? 25.641 2.874 -29.586 1.00 97.25 193 VAL A C 1
ATOM 1431 O O . VAL A 1 193 ? 26.509 3.040 -30.441 1.00 97.25 193 VAL A O 1
ATOM 1434 N N . ILE A 1 194 ? 24.661 1.978 -29.734 1.00 97.25 194 ILE A N 1
ATOM 1435 C CA . ILE A 1 194 ? 24.535 1.115 -30.918 1.00 97.25 194 ILE A CA 1
ATOM 1436 C C . ILE A 1 194 ? 24.386 1.961 -32.186 1.00 97.25 194 ILE A C 1
ATOM 1438 O O . ILE A 1 194 ? 25.099 1.724 -33.161 1.00 97.25 194 ILE A O 1
ATOM 1442 N N . VAL A 1 195 ? 23.512 2.971 -32.175 1.00 97.44 195 VAL A N 1
ATOM 1443 C CA . VAL A 1 195 ? 23.318 3.871 -33.325 1.00 97.44 195 VAL A CA 1
ATOM 1444 C C . VAL A 1 195 ? 24.620 4.583 -33.688 1.00 97.44 195 VAL A C 1
ATOM 1446 O O . VAL A 1 195 ? 24.992 4.607 -34.860 1.00 97.44 195 VAL A O 1
ATOM 1449 N N . VAL A 1 196 ? 25.351 5.110 -32.703 1.00 97.81 196 VAL A N 1
ATOM 1450 C CA . VAL A 1 196 ? 26.648 5.767 -32.931 1.00 97.81 196 VAL A CA 1
ATOM 1451 C C . VAL A 1 196 ? 27.649 4.800 -33.561 1.00 97.81 196 VAL A C 1
ATOM 1453 O O . VAL A 1 196 ? 28.291 5.153 -34.548 1.00 97.81 196 VAL A O 1
ATOM 1456 N N . VAL A 1 197 ? 27.758 3.571 -33.049 1.00 97.75 197 VAL A N 1
ATOM 1457 C CA . VAL A 1 197 ? 28.651 2.546 -33.613 1.00 97.75 197 VAL A CA 1
ATOM 1458 C C . VAL A 1 197 ? 28.285 2.242 -35.065 1.00 97.75 197 VAL A C 1
ATOM 1460 O O . VAL A 1 197 ? 29.168 2.219 -35.920 1.00 97.75 197 VAL A O 1
ATOM 1463 N N . VAL A 1 198 ? 26.997 2.069 -35.372 1.00 97.69 198 VAL A N 1
ATOM 1464 C CA . VAL A 1 198 ? 26.527 1.834 -36.747 1.00 97.69 198 VAL A CA 1
ATOM 1465 C C . VAL A 1 198 ? 26.908 2.998 -37.661 1.00 97.69 198 VAL A C 1
ATOM 1467 O O . VAL A 1 198 ? 27.448 2.767 -38.741 1.00 97.69 198 VAL A O 1
ATOM 1470 N N . VAL A 1 199 ? 26.695 4.242 -37.226 1.00 97.75 199 VAL A N 1
ATOM 1471 C CA . VAL A 1 199 ? 27.076 5.435 -37.999 1.00 97.75 199 VAL A CA 1
ATOM 1472 C C . VAL A 1 199 ? 28.581 5.458 -38.263 1.00 97.75 199 VAL A C 1
ATOM 1474 O O . VAL A 1 199 ? 28.991 5.664 -39.403 1.00 97.75 199 VAL A O 1
ATOM 1477 N N . VAL A 1 200 ? 29.411 5.191 -37.251 1.00 98.00 200 VAL A N 1
ATOM 1478 C CA . VAL A 1 200 ? 30.874 5.132 -37.409 1.00 98.00 200 VAL A CA 1
ATOM 1479 C C . VAL A 1 200 ? 31.271 4.058 -38.420 1.00 98.00 200 VAL A C 1
ATOM 1481 O O . VAL A 1 200 ? 32.065 4.336 -39.315 1.00 98.00 200 VAL A O 1
ATOM 1484 N N . VAL A 1 201 ? 30.693 2.858 -38.332 1.00 98.12 201 VAL A N 1
ATOM 1485 C CA . VAL A 1 201 ? 30.964 1.769 -39.284 1.00 98.12 201 VAL A CA 1
ATOM 1486 C C . VAL A 1 201 ? 30.591 2.183 -40.706 1.00 98.12 201 VAL A C 1
ATOM 1488 O O . VAL A 1 201 ? 31.394 2.003 -41.619 1.00 98.12 201 VAL A O 1
ATOM 1491 N N . VAL A 1 202 ? 29.416 2.787 -40.905 1.00 98.00 202 VAL A N 1
ATOM 1492 C CA . VAL A 1 202 ? 28.981 3.277 -42.223 1.00 98.00 202 VAL A CA 1
ATOM 1493 C C . VAL A 1 202 ? 29.958 4.317 -42.769 1.00 98.00 202 VAL A C 1
ATOM 1495 O O . VAL A 1 202 ? 30.376 4.210 -43.920 1.00 98.00 202 VAL A O 1
ATOM 1498 N N . VAL A 1 203 ? 30.378 5.285 -41.950 1.00 98.00 203 VAL A N 1
ATOM 1499 C CA . VAL A 1 203 ? 31.360 6.306 -42.353 1.00 98.00 203 VAL A CA 1
ATOM 1500 C C . VAL A 1 203 ? 32.686 5.662 -42.757 1.00 98.00 203 VAL A C 1
ATOM 1502 O O . VAL A 1 203 ? 33.223 5.995 -43.811 1.00 98.00 203 VAL A O 1
ATOM 1505 N N . VAL A 1 204 ? 33.196 4.707 -41.974 1.00 98.12 204 VAL A N 1
ATOM 1506 C CA . VAL A 1 204 ? 34.436 3.981 -42.294 1.00 98.12 204 VAL A CA 1
ATOM 1507 C C . VAL A 1 204 ? 34.310 3.247 -43.628 1.00 98.12 204 VAL A C 1
ATOM 1509 O O . VAL A 1 204 ? 35.199 3.364 -44.470 1.00 98.12 204 VAL A O 1
ATOM 1512 N N . VAL A 1 205 ? 33.200 2.542 -43.862 1.00 98.19 205 VAL A N 1
ATOM 1513 C CA . VAL A 1 205 ? 32.947 1.845 -45.133 1.00 98.19 205 VAL A CA 1
ATOM 1514 C C . VAL A 1 205 ? 32.940 2.828 -46.303 1.00 98.19 205 VAL A C 1
ATOM 1516 O O . VAL A 1 205 ? 33.600 2.577 -47.310 1.00 98.19 205 VAL A O 1
ATOM 1519 N N . VAL A 1 206 ? 32.259 3.969 -46.169 1.00 98.12 206 VAL A N 1
ATOM 1520 C CA . VAL A 1 206 ? 32.230 5.012 -47.207 1.00 98.12 206 VAL A CA 1
ATOM 1521 C C . VAL A 1 206 ? 33.636 5.534 -47.501 1.00 98.12 206 VAL A C 1
ATOM 1523 O O . VAL A 1 206 ? 34.018 5.619 -48.666 1.00 98.12 206 VAL A O 1
ATOM 1526 N N . VAL A 1 207 ? 34.435 5.829 -46.472 1.00 98.25 207 VAL A N 1
ATOM 1527 C CA . VAL A 1 207 ? 35.823 6.290 -46.640 1.00 98.25 207 VAL A CA 1
ATOM 1528 C C . VAL A 1 207 ? 36.662 5.246 -47.377 1.00 98.25 207 VAL A C 1
ATOM 1530 O O . VAL A 1 207 ? 37.361 5.593 -48.327 1.00 98.25 207 VAL A O 1
ATOM 1533 N N . VAL A 1 208 ? 36.566 3.969 -46.998 1.00 98.25 208 VAL A N 1
ATOM 1534 C CA . VAL A 1 208 ? 37.287 2.877 -47.673 1.00 98.25 208 VAL A CA 1
ATOM 1535 C C . VAL A 1 208 ? 36.892 2.791 -49.146 1.00 98.25 208 VAL A C 1
ATOM 1537 O O . VAL A 1 208 ? 37.769 2.725 -50.006 1.00 98.25 208 VAL A O 1
ATOM 1540 N N . VAL A 1 209 ? 35.595 2.848 -49.458 1.00 98.31 209 VAL A N 1
ATOM 1541 C CA . VAL A 1 20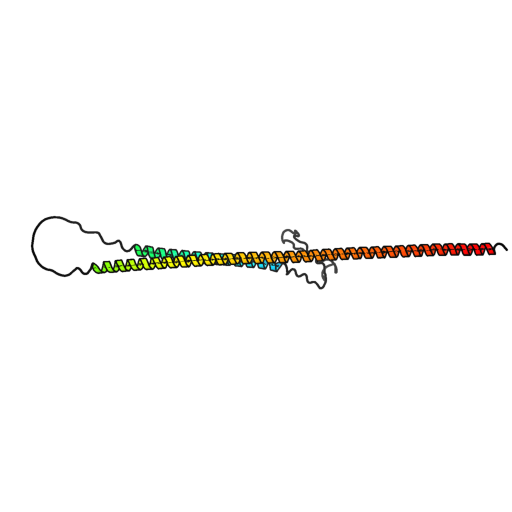9 ? 35.107 2.829 -50.846 1.00 98.31 209 VAL A CA 1
ATOM 1542 C C . VAL A 1 209 ? 35.672 4.007 -51.637 1.00 98.31 209 VAL A C 1
ATOM 1544 O O . VAL A 1 209 ? 36.180 3.808 -52.738 1.00 98.31 209 VAL A O 1
ATOM 1547 N N . VAL A 1 210 ? 35.649 5.219 -51.077 1.00 98.31 210 VAL A N 1
ATOM 1548 C CA . VAL A 1 210 ? 36.216 6.411 -51.728 1.00 98.31 210 VAL A CA 1
ATOM 1549 C C . VAL A 1 210 ? 37.709 6.228 -52.001 1.00 98.31 210 VAL A C 1
ATOM 1551 O O . VAL A 1 210 ? 38.154 6.485 -53.117 1.00 98.31 210 VAL A O 1
ATOM 1554 N N . VAL A 1 211 ? 38.480 5.735 -51.029 1.00 98.31 211 VAL A N 1
ATOM 1555 C CA . VAL A 1 211 ? 39.921 5.478 -51.195 1.00 98.31 211 VAL A CA 1
ATOM 1556 C C . VAL A 1 211 ? 40.178 4.455 -52.304 1.00 98.31 211 VAL A C 1
ATOM 1558 O O . VAL A 1 211 ? 41.042 4.682 -53.150 1.00 98.31 211 VAL A O 1
ATOM 1561 N N . VAL A 1 212 ? 39.409 3.364 -52.350 1.00 98.38 212 VAL A N 1
ATOM 1562 C CA . VAL A 1 212 ? 39.522 2.343 -53.405 1.00 98.38 212 VAL A CA 1
ATOM 1563 C C . VAL A 1 212 ? 39.201 2.936 -54.776 1.00 98.38 212 VAL A C 1
ATOM 1565 O O . VAL A 1 212 ? 39.965 2.736 -55.717 1.00 98.38 212 VAL A O 1
ATOM 1568 N N . VAL A 1 213 ? 38.118 3.709 -54.898 1.00 98.38 213 VAL A N 1
ATOM 1569 C CA . VAL A 1 213 ? 37.746 4.372 -56.159 1.00 98.38 213 VAL A CA 1
ATOM 1570 C C . VAL A 1 213 ? 38.851 5.319 -56.620 1.00 98.38 213 VAL A C 1
ATOM 1572 O O . VAL A 1 213 ? 39.260 5.263 -57.779 1.00 98.38 213 VAL A O 1
ATOM 1575 N N . VAL A 1 214 ? 39.386 6.148 -55.721 1.00 98.25 214 VAL A N 1
ATOM 1576 C CA . VAL A 1 214 ? 40.498 7.059 -56.030 1.00 98.25 214 VAL A CA 1
ATOM 1577 C C . VAL A 1 214 ? 41.732 6.277 -56.483 1.00 98.25 214 VAL A C 1
ATOM 1579 O O . VAL A 1 214 ? 42.332 6.629 -57.498 1.00 98.25 214 VAL A O 1
ATOM 1582 N N . ALA A 1 215 ? 42.086 5.187 -55.801 1.00 98.00 215 ALA A N 1
ATOM 1583 C CA . ALA A 1 215 ? 43.212 4.337 -56.184 1.00 98.00 215 ALA A CA 1
ATOM 1584 C C . ALA A 1 215 ? 43.023 3.708 -57.578 1.00 98.00 215 ALA A C 1
ATOM 1586 O O . ALA A 1 215 ? 43.955 3.705 -58.386 1.00 98.00 215 ALA A O 1
ATOM 1587 N N . VAL A 1 216 ? 41.818 3.233 -57.909 1.00 98.12 216 VAL A N 1
ATOM 1588 C CA . VAL A 1 216 ? 41.489 2.688 -59.240 1.00 98.12 216 VAL A CA 1
ATOM 1589 C C . VAL A 1 216 ? 41.575 3.771 -60.322 1.00 98.12 216 VAL A C 1
ATOM 1591 O O . VAL A 1 216 ? 42.157 3.553 -61.385 1.00 98.12 216 VAL A O 1
ATOM 1594 N N . VAL A 1 217 ? 41.055 4.971 -60.063 1.00 98.06 217 VAL A N 1
ATOM 1595 C CA . VAL A 1 217 ? 41.140 6.095 -61.013 1.00 98.06 217 VAL A CA 1
ATOM 1596 C C . VAL A 1 217 ? 42.593 6.520 -61.239 1.00 98.06 217 VAL A C 1
ATOM 1598 O O . VAL A 1 217 ? 43.003 6.750 -62.376 1.00 98.06 217 VAL A O 1
ATOM 1601 N N . LEU A 1 218 ? 43.404 6.593 -60.183 1.00 97.81 218 LEU A N 1
ATOM 1602 C CA . LEU A 1 218 ? 44.820 6.946 -60.303 1.00 97.81 218 LEU A CA 1
ATOM 1603 C C . LEU A 1 218 ? 45.608 5.882 -61.074 1.00 97.81 218 LEU A C 1
ATOM 1605 O O . LEU A 1 218 ? 46.338 6.218 -62.005 1.00 97.81 218 LEU A O 1
ATOM 1609 N N . THR A 1 219 ? 45.435 4.603 -60.737 1.00 97.81 219 THR A N 1
ATOM 1610 C CA . THR A 1 219 ? 46.131 3.497 -61.417 1.00 97.81 219 THR A CA 1
ATOM 1611 C C . THR A 1 219 ? 45.751 3.396 -62.894 1.00 97.81 219 THR A C 1
ATOM 1613 O O . THR A 1 219 ? 46.635 3.238 -63.734 1.00 97.81 219 THR A O 1
ATOM 1616 N N . THR A 1 220 ? 44.474 3.579 -63.245 1.00 97.94 220 THR A N 1
ATOM 1617 C CA . THR A 1 220 ? 44.025 3.603 -64.651 1.00 97.94 220 THR A CA 1
ATOM 1618 C C . THR A 1 220 ? 44.591 4.791 -65.434 1.00 97.94 220 THR A C 1
ATOM 1620 O O . THR A 1 220 ? 45.005 4.623 -66.584 1.00 97.94 220 THR A O 1
ATOM 1623 N N . ARG A 1 221 ? 44.686 5.985 -64.829 1.00 98.12 221 ARG A N 1
ATOM 1624 C CA . ARG A 1 221 ? 45.329 7.157 -65.455 1.00 98.12 221 ARG A CA 1
ATOM 1625 C C . ARG A 1 221 ? 46.822 6.940 -65.681 1.00 98.12 221 ARG A C 1
ATOM 1627 O O . ARG A 1 221 ? 47.297 7.204 -66.783 1.00 98.12 221 ARG A O 1
ATOM 1634 N N . ILE A 1 222 ? 47.540 6.427 -64.681 1.00 97.94 222 ILE A N 1
ATOM 1635 C CA . ILE A 1 222 ? 48.973 6.110 -64.790 1.00 97.94 222 ILE A CA 1
ATOM 1636 C C . ILE A 1 222 ? 49.207 5.060 -65.882 1.00 97.94 222 ILE A C 1
ATOM 1638 O O . ILE A 1 222 ? 50.067 5.257 -66.736 1.00 97.94 222 ILE A O 1
ATOM 1642 N N . ALA A 1 223 ? 48.412 3.987 -65.915 1.00 97.69 223 ALA A N 1
ATOM 1643 C CA . ALA A 1 223 ? 48.513 2.956 -66.947 1.00 97.69 223 ALA A CA 1
ATOM 1644 C C . ALA A 1 223 ? 48.295 3.524 -68.361 1.00 97.69 223 ALA A C 1
ATOM 1646 O O . ALA A 1 223 ? 49.067 3.225 -69.269 1.00 97.69 223 ALA A O 1
ATOM 1647 N N . CYS A 1 224 ? 47.293 4.391 -68.545 1.00 97.06 224 CYS A N 1
ATOM 1648 C CA . CYS A 1 224 ? 47.032 5.055 -69.824 1.00 97.06 224 CYS A CA 1
ATOM 1649 C C . CYS A 1 224 ? 48.208 5.945 -70.266 1.00 97.06 224 CYS A C 1
ATOM 1651 O O . CYS A 1 224 ? 48.624 5.881 -71.422 1.00 97.06 224 CYS A O 1
ATOM 1653 N N . LEU A 1 225 ? 48.800 6.715 -69.343 1.00 96.75 225 LEU A N 1
ATOM 1654 C CA . LEU A 1 225 ? 49.989 7.529 -69.625 1.00 96.75 225 LEU A CA 1
ATOM 1655 C C . LEU A 1 225 ? 51.196 6.671 -70.025 1.00 96.75 225 LEU A C 1
ATOM 1657 O O . LEU A 1 225 ? 51.884 7.009 -70.983 1.00 96.75 225 LEU A O 1
ATOM 1661 N N . ILE A 1 226 ? 51.432 5.548 -69.340 1.00 97.38 226 ILE A N 1
ATOM 1662 C CA . ILE A 1 226 ? 52.514 4.613 -69.686 1.00 97.38 226 ILE A CA 1
ATOM 1663 C C . ILE A 1 226 ? 52.310 4.049 -71.098 1.00 97.38 226 ILE A C 1
ATOM 1665 O O . ILE A 1 226 ? 53.248 4.055 -71.893 1.00 97.38 226 ILE A O 1
ATOM 1669 N N . ILE A 1 227 ? 51.092 3.608 -71.435 1.00 97.19 227 ILE A N 1
ATOM 1670 C CA . ILE A 1 227 ? 50.763 3.083 -72.771 1.00 97.19 227 ILE A CA 1
ATO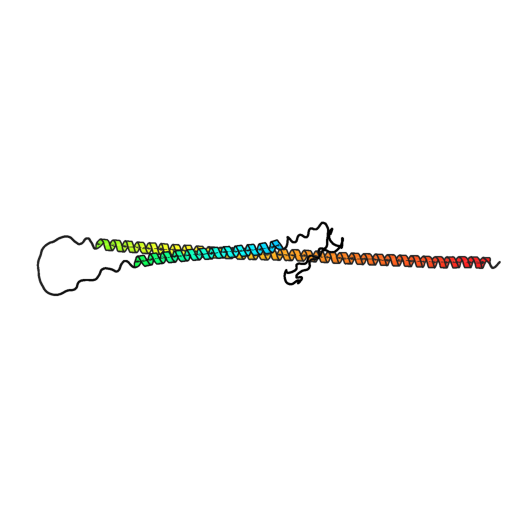M 1671 C C . ILE A 1 227 ? 50.992 4.149 -73.851 1.00 97.19 227 ILE A C 1
ATOM 1673 O O . ILE A 1 227 ? 51.609 3.853 -74.873 1.00 97.19 227 ILE A O 1
ATOM 1677 N N . LEU A 1 228 ? 50.548 5.390 -73.620 1.00 95.88 228 LEU A N 1
ATOM 1678 C CA . LEU A 1 228 ? 50.770 6.504 -74.547 1.00 95.88 228 LEU A CA 1
ATOM 1679 C C . LEU A 1 228 ? 52.261 6.805 -74.738 1.00 95.88 228 LEU A C 1
ATOM 1681 O O . LEU A 1 228 ? 52.698 6.967 -75.874 1.00 95.88 228 LEU A O 1
ATOM 1685 N N . CYS A 1 229 ? 53.055 6.816 -73.664 1.00 94.50 229 CYS A N 1
ATOM 1686 C CA . CYS A 1 229 ? 54.506 6.999 -73.750 1.00 94.50 229 CYS A CA 1
ATOM 1687 C C . CYS A 1 229 ? 55.181 5.895 -74.575 1.00 94.50 229 CYS A C 1
ATOM 1689 O O . CYS A 1 229 ? 55.996 6.197 -75.444 1.00 94.50 229 CYS A O 1
ATOM 1691 N N . ILE A 1 230 ? 54.825 4.626 -74.340 1.00 95.81 230 ILE A N 1
ATOM 1692 C CA . ILE A 1 230 ? 55.350 3.489 -75.116 1.00 95.81 230 ILE A CA 1
ATOM 1693 C C . ILE A 1 230 ? 54.995 3.650 -76.599 1.00 95.81 230 ILE A C 1
ATOM 1695 O O . ILE A 1 230 ? 55.849 3.464 -77.465 1.00 95.81 230 ILE A O 1
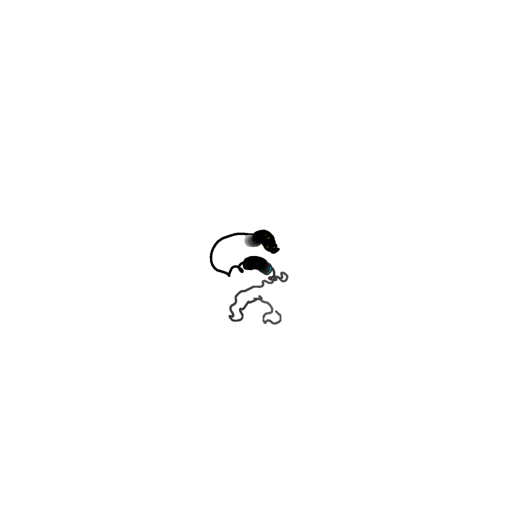ATOM 1699 N N . TYR A 1 231 ? 53.753 4.036 -76.899 1.00 95.25 231 TYR A N 1
ATOM 1700 C CA . TYR A 1 231 ? 53.293 4.242 -78.271 1.00 95.25 231 TYR A CA 1
ATOM 1701 C C . TYR A 1 231 ? 54.033 5.396 -78.963 1.00 95.25 231 TYR A C 1
ATOM 1703 O O . TYR A 1 231 ? 54.474 5.239 -80.099 1.00 95.25 231 TYR A O 1
ATOM 1711 N N . SER A 1 232 ? 54.241 6.524 -78.274 1.00 94.56 232 SER A N 1
ATOM 1712 C CA . SER A 1 232 ? 55.017 7.660 -78.792 1.00 94.56 232 SER A CA 1
ATOM 1713 C C . SER A 1 232 ? 56.471 7.302 -79.103 1.00 94.56 232 SER A C 1
ATOM 1715 O O . SER A 1 232 ? 56.995 7.780 -80.104 1.00 94.56 232 SER A O 1
ATOM 1717 N N . ILE A 1 233 ? 57.112 6.454 -78.291 1.00 94.00 233 ILE A N 1
ATOM 1718 C CA . ILE A 1 233 ? 58.478 5.970 -78.560 1.00 94.00 233 ILE A CA 1
ATOM 1719 C C . ILE A 1 233 ? 58.500 5.086 -79.815 1.00 94.00 233 ILE A C 1
ATOM 1721 O O . ILE A 1 233 ? 59.423 5.183 -80.616 1.00 94.00 233 ILE A O 1
ATOM 1725 N N . HIS A 1 234 ? 57.486 4.240 -80.014 1.00 93.06 234 HIS A N 1
ATOM 1726 C CA . HIS A 1 234 ? 57.463 3.303 -81.138 1.00 93.06 234 HIS A CA 1
ATOM 1727 C C . HIS A 1 234 ? 57.106 3.960 -82.484 1.00 93.06 234 HIS A C 1
ATOM 1729 O O . HIS A 1 234 ? 57.559 3.490 -83.528 1.00 93.06 234 HIS A O 1
ATOM 1735 N N . LEU A 1 235 ? 56.303 5.032 -82.474 1.00 90.19 235 LEU A N 1
ATOM 1736 C CA . LEU A 1 235 ? 55.859 5.735 -83.685 1.00 90.19 235 LEU A CA 1
ATOM 1737 C C . LEU A 1 235 ? 56.912 6.669 -84.302 1.00 90.19 235 LEU A C 1
ATOM 1739 O O . LEU A 1 235 ? 56.659 7.214 -85.374 1.00 90.19 235 LEU A O 1
ATOM 1743 N N . HIS A 1 236 ? 58.061 6.860 -83.650 1.00 76.81 236 HIS A N 1
ATOM 1744 C CA . HIS A 1 236 ? 59.140 7.734 -84.113 1.00 76.81 236 HIS A CA 1
ATOM 1745 C C . HIS A 1 236 ? 60.422 6.932 -84.451 1.00 76.81 236 HIS A C 1
ATOM 1747 O O . HIS A 1 236 ? 61.437 7.117 -83.775 1.00 76.81 236 HIS A O 1
ATOM 1753 N N . PRO A 1 237 ? 60.377 5.999 -85.430 1.00 58.03 237 PRO A N 1
ATOM 1754 C CA . PRO A 1 237 ? 61.557 5.268 -85.895 1.00 58.03 237 PRO A CA 1
ATOM 1755 C C . PRO A 1 237 ? 62.541 6.152 -86.675 1.00 58.03 237 PRO A C 1
ATOM 1757 O O . PRO A 1 237 ? 62.102 7.152 -87.291 1.00 58.03 237 PRO A O 1
#

pLDDT: mean 76.99, std 17.47, range [35.53, 98.38]

Secondary structure (DSSP, 8-state):
-TTSS-SS---EEEEE-TTT--EEEEEE----TT----TTSSHHHHHHHHHHHHHHHHHHHHHHHHHHHHHHHHHHHHHHHHHHHTT--------------------------TTHHHHHHHHHHHHHHHHHHHHHHHHHHHHHHHHHHHHHHHHHHHHHHHHHHHHHHHHHHHHHHHHHHHHHHHHHHHHHHHHHHHHHHHHHHHHHHHHHHHHHHHHHHHHHHHHHHHHHHHT--

Sequence (237 aa):
MKDKPLKWGIKLYELCESKSSYVVEFEVMAHEPNVSNTPEETKVREGTVVLVLVIIVLVVVVVVVVVVVVVVVVVLVVVVVVKSSSSSSSSSSGSSSSSSRRSSSSSSSSSSSSSSSKNIVLRRIKGILVRTIMIIAIKIIIIIIIVIIIEIIIIKIIIVAAVVVTVEIEVVILVVVVVEVVVVVVVVIVGVVIVVVVVVVVVVVVVVVVVVVVAVVLTTRIACLIILCIYSIHLHP

Organism: NCBI:txid1093978

Foldseek 3Di:
DVPDPDPDDWDWDFDADPPDRDGPDIDTDPDPPPDPPPVPVVVVVVVVVVVLVVVLVVLVVVLVVLVVVLVVVLVVLVVVLVVLPPPPDDDDDDDDDDDDDDDDDDDDDDDDDPPPVVVVVVVVVSVVVSVVSVVVSVVSVVVSVVVNVVSVVVSVVSVVVVVVVVVVVVVVVVVVVVVVVVVVVVVVVVVVVVVVVVVVVVVVVVVVVVVVVVVVVVVVVVVVVVVVVVVVVVVPD

Radius of gyration: 53.91 Å; chains: 1; bounding box: 120×36×177 Å